Protein AF-A0A397SNM9-F1 (afdb_monomer_lite)

Radius of gyration: 19.15 Å; chains: 1; bounding box: 44×58×50 Å

Secondary structure (DSSP, 8-state):
---SSTTT-S--SSPEEPPPTTSPPEESS-S--TT-S----HHHHHHIIIIIHHHHHHHH---SHHHHHHHHHT-HHHHHHHHHHHHHHHHHHH--S--TTHHHHHHHHHHHHHTSHHHHHHHHHHHHH--STTS--HHHHHHHHHHHHHS-GGGGTTS-HHHHHHHHHHT--SSS-HHHHHHHHHHHHHHHHHHHHHS-----------------------------

Organism: NCBI:txid658196

Sequence (228 aa):
MHPLDKETNLPRGYFLISSYESQKPLSLCKLSQEGFDTIVNWTSLGKTFCKDLPDRLITEEPKTLEEVIKVVLNDPFIMSLHKSMQIDVDKRISSEENPESGEQYLSSLLNDIIMSPLYSIVQLVFKKQSPVQNQYNDSQIAFATLFLLSFPTNLFTSLSQSLVTELEQYRDRTDMSPVLKREVEKMNEEVTDLIGNFCACSRTSASHQNDLDGFKTDIVCCQDKNQK

Structure (mmCIF, N/CA/C/O backbone):
data_AF-A0A397SNM9-F1
#
_entry.id   AF-A0A397SNM9-F1
#
loop_
_atom_site.group_PDB
_atom_site.id
_atom_site.type_symbol
_atom_site.label_atom_id
_atom_site.label_alt_id
_atom_site.label_comp_id
_atom_site.label_asym_id
_atom_site.label_entity_id
_atom_site.label_seq_id
_atom_site.pdbx_PDB_ins_code
_atom_site.Cartn_x
_atom_site.Cartn_y
_atom_site.Cartn_z
_atom_site.occupancy
_atom_site.B_iso_or_equiv
_atom_site.auth_seq_id
_atom_site.auth_comp_id
_atom_site.auth_asym_id
_atom_site.auth_atom_id
_atom_site.pdbx_PDB_model_num
ATOM 1 N N . MET A 1 1 ? 7.526 -15.129 -14.519 1.00 39.62 1 MET A N 1
ATOM 2 C CA . MET A 1 1 ? 8.447 -14.527 -13.534 1.00 39.62 1 MET A CA 1
ATOM 3 C C . MET A 1 1 ? 9.585 -15.496 -13.278 1.00 39.62 1 MET A C 1
ATOM 5 O O . MET A 1 1 ? 9.316 -16.676 -13.091 1.00 39.62 1 MET A O 1
ATOM 9 N N . HIS A 1 2 ? 10.836 -15.042 -13.342 1.00 33.72 2 HIS A N 1
ATOM 10 C CA . HIS A 1 2 ? 11.959 -15.858 -12.880 1.00 33.72 2 HIS A CA 1
ATOM 11 C C . HIS A 1 2 ? 11.971 -15.880 -11.349 1.00 33.72 2 HIS A C 1
ATOM 13 O O . HIS A 1 2 ? 11.663 -14.850 -10.747 1.00 33.72 2 HIS A O 1
ATOM 19 N N . PRO A 1 3 ? 12.301 -17.020 -10.720 1.00 37.31 3 PRO A N 1
ATOM 20 C CA . PRO A 1 3 ? 12.402 -17.088 -9.271 1.00 37.31 3 PRO A CA 1
ATOM 21 C C . PRO A 1 3 ? 13.429 -16.064 -8.790 1.00 37.31 3 PRO A C 1
ATOM 23 O O . PRO A 1 3 ? 14.546 -16.000 -9.314 1.00 37.31 3 PRO A O 1
ATOM 26 N N . LEU A 1 4 ? 13.025 -15.226 -7.833 1.00 55.00 4 LEU A N 1
ATOM 27 C CA . LEU A 1 4 ? 13.856 -14.130 -7.336 1.00 55.00 4 LEU A CA 1
ATOM 28 C C . LEU A 1 4 ? 15.023 -14.612 -6.468 1.00 55.00 4 LEU A C 1
ATOM 30 O O . LEU A 1 4 ? 15.944 -13.844 -6.226 1.00 55.00 4 LEU A O 1
ATOM 34 N N . ASP A 1 5 ? 15.086 -15.897 -6.146 1.00 46.03 5 ASP A N 1
ATOM 35 C CA . ASP A 1 5 ? 16.295 -16.595 -5.752 1.00 46.03 5 ASP A CA 1
ATOM 36 C C . ASP A 1 5 ? 16.309 -18.000 -6.372 1.00 46.03 5 ASP A C 1
ATOM 38 O O . ASP A 1 5 ? 15.322 -18.729 -6.289 1.00 46.03 5 ASP A O 1
ATOM 42 N N . LYS A 1 6 ? 17.414 -18.379 -7.027 1.00 46.19 6 LYS A N 1
ATOM 43 C CA . LYS A 1 6 ? 17.501 -19.644 -7.779 1.00 46.19 6 LYS A CA 1
ATOM 44 C C . LYS A 1 6 ? 17.530 -20.886 -6.883 1.00 46.19 6 LYS A C 1
ATOM 46 O O . LYS A 1 6 ? 17.261 -21.971 -7.389 1.00 46.19 6 LYS A O 1
ATOM 51 N N . GLU A 1 7 ? 17.873 -20.746 -5.603 1.00 41.16 7 GLU A N 1
ATOM 52 C CA . GLU A 1 7 ? 17.976 -21.869 -4.665 1.00 41.16 7 GLU A CA 1
ATOM 53 C C . GLU A 1 7 ? 16.677 -22.078 -3.886 1.00 41.16 7 GLU A C 1
ATOM 55 O O . GLU A 1 7 ? 16.279 -23.215 -3.640 1.00 41.16 7 GLU A O 1
ATOM 60 N N . THR A 1 8 ? 15.989 -20.993 -3.530 1.00 47.28 8 THR A N 1
ATOM 61 C CA . THR A 1 8 ? 14.806 -21.054 -2.659 1.00 47.28 8 THR A CA 1
ATOM 62 C C . THR A 1 8 ? 13.480 -20.834 -3.384 1.00 47.28 8 THR A C 1
ATOM 64 O O . THR A 1 8 ? 12.435 -21.152 -2.823 1.00 47.28 8 THR A O 1
ATOM 67 N N . ASN A 1 9 ? 13.491 -20.312 -4.619 1.00 49.31 9 ASN A N 1
ATOM 68 C CA . ASN A 1 9 ? 12.305 -19.820 -5.340 1.00 49.31 9 ASN A CA 1
ATOM 69 C C . ASN A 1 9 ? 11.490 -18.758 -4.573 1.00 49.31 9 ASN A C 1
ATOM 71 O O . ASN A 1 9 ? 10.371 -18.441 -4.970 1.00 49.31 9 ASN A O 1
ATOM 75 N N . LEU A 1 10 ? 12.044 -18.191 -3.500 1.00 48.69 10 LEU A N 1
ATOM 76 C CA . LEU A 1 10 ? 11.427 -17.128 -2.715 1.00 48.69 10 LEU A CA 1
ATOM 77 C C . LEU A 1 10 ? 11.937 -15.762 -3.202 1.00 48.69 10 LEU A C 1
ATOM 79 O O . LEU A 1 10 ? 12.971 -15.690 -3.876 1.00 48.69 10 LEU A O 1
ATOM 83 N N . PRO A 1 11 ? 11.252 -14.650 -2.885 1.00 51.47 11 PRO A N 1
ATOM 84 C CA . PRO A 1 11 ? 11.807 -13.334 -3.161 1.00 51.47 11 PRO A CA 1
ATOM 85 C C . PRO A 1 11 ? 13.112 -13.126 -2.346 1.00 51.47 11 PRO A C 1
ATOM 87 O O . PRO A 1 11 ? 13.398 -13.853 -1.392 1.00 51.47 11 PRO A O 1
ATOM 90 N N . ARG A 1 12 ? 13.911 -12.092 -2.633 1.00 53.91 12 ARG A N 1
ATOM 91 C CA . ARG A 1 12 ? 15.216 -11.839 -1.961 1.00 53.91 12 ARG A CA 1
ATOM 92 C C . ARG A 1 12 ? 15.189 -10.846 -0.791 1.00 53.91 12 ARG A C 1
ATOM 94 O O . ARG A 1 12 ? 16.168 -10.167 -0.507 1.00 53.91 12 ARG A O 1
ATOM 101 N N . GLY A 1 13 ? 14.066 -10.758 -0.100 1.00 52.47 13 GLY A N 1
ATOM 102 C CA . GLY A 1 13 ? 13.876 -9.910 1.074 1.00 52.47 13 GLY A CA 1
ATOM 103 C C . GLY A 1 13 ? 13.741 -8.430 0.752 1.00 52.47 13 GLY A C 1
ATOM 104 O O . GLY A 1 13 ? 13.832 -7.618 1.663 1.00 52.47 13 GLY A O 1
ATOM 105 N N . TYR A 1 14 ? 13.520 -8.098 -0.521 1.00 57.75 14 TYR A N 1
ATOM 106 C CA . TYR A 1 14 ? 13.280 -6.754 -1.021 1.00 57.75 14 TYR A CA 1
ATOM 107 C C . TYR A 1 14 ? 12.071 -6.713 -1.948 1.00 57.75 14 TYR A C 1
ATOM 109 O O . TYR A 1 14 ? 11.860 -7.663 -2.702 1.00 57.75 14 TYR A O 1
ATOM 117 N N . PHE A 1 15 ? 11.359 -5.581 -1.962 1.00 68.31 15 PHE A N 1
ATOM 118 C CA . PHE A 1 15 ? 10.451 -5.264 -3.065 1.00 68.31 15 PHE A CA 1
ATOM 119 C C . PHE A 1 15 ? 11.242 -4.678 -4.228 1.00 68.31 15 PHE A C 1
ATOM 121 O O . PHE A 1 15 ? 12.118 -3.830 -4.018 1.00 68.31 15 PHE A O 1
ATOM 128 N N . LEU A 1 16 ? 10.978 -5.141 -5.447 1.00 65.50 16 LEU A N 1
ATOM 129 C CA . LEU A 1 16 ? 11.647 -4.614 -6.634 1.00 65.50 16 LEU A CA 1
ATOM 130 C C . LEU A 1 16 ? 10.755 -3.631 -7.371 1.00 65.50 16 LEU A C 1
ATOM 132 O O . LEU A 1 16 ? 9.763 -4.043 -7.964 1.00 65.50 16 LEU A O 1
ATOM 136 N N . ILE A 1 17 ? 11.210 -2.392 -7.511 1.00 68.31 17 ILE A N 1
ATOM 137 C CA . ILE A 1 17 ? 10.728 -1.522 -8.582 1.00 68.31 17 ILE A CA 1
ATOM 138 C C . ILE A 1 17 ? 11.506 -1.872 -9.842 1.00 68.31 17 ILE A C 1
ATOM 140 O O . ILE A 1 17 ? 12.747 -1.884 -9.851 1.00 68.31 17 ILE A O 1
ATOM 144 N N . SER A 1 18 ? 10.781 -2.233 -10.899 1.00 62.34 18 SER A N 1
ATOM 145 C CA . SER A 1 18 ? 11.439 -2.591 -12.149 1.00 62.34 18 SER A CA 1
ATOM 146 C C . SER A 1 18 ? 12.010 -1.349 -12.815 1.00 62.34 18 SER A C 1
ATOM 148 O O . SER A 1 18 ? 11.350 -0.336 -12.955 1.00 62.34 18 SER A O 1
ATOM 150 N N . SER A 1 19 ? 13.264 -1.426 -13.222 1.00 54.41 19 SER A N 1
ATOM 151 C CA . SER A 1 19 ? 13.751 -0.661 -14.356 1.00 54.41 19 SER A CA 1
ATOM 152 C C . SER A 1 19 ? 13.736 -1.640 -15.541 1.00 54.41 19 SER A C 1
ATOM 154 O O . SER A 1 19 ? 13.767 -2.854 -15.317 1.00 54.41 19 SER A O 1
ATOM 156 N N . TYR A 1 20 ? 13.532 -1.169 -16.774 1.00 52.84 20 TYR A N 1
ATOM 157 C CA . TYR A 1 20 ? 13.352 -2.033 -17.960 1.00 52.84 20 TYR A CA 1
ATOM 158 C C . TYR A 1 20 ? 14.447 -3.116 -18.079 1.00 52.84 20 TYR A C 1
ATOM 160 O O . TYR A 1 20 ? 15.501 -2.973 -17.478 1.00 52.84 20 TYR A O 1
ATOM 168 N N . GLU A 1 21 ? 14.242 -4.178 -18.876 1.00 48.62 21 GLU A N 1
ATOM 169 C CA . GLU A 1 21 ? 15.181 -5.323 -19.018 1.00 48.62 21 GLU A CA 1
ATOM 170 C C . GLU A 1 21 ? 16.663 -4.941 -19.234 1.00 48.62 21 GLU A C 1
ATOM 172 O O . GLU A 1 21 ? 17.557 -5.727 -18.926 1.00 48.62 21 GLU A O 1
ATOM 177 N N . SER A 1 22 ? 16.940 -3.734 -19.731 1.00 49.00 22 SER A N 1
ATOM 178 C CA . SER A 1 22 ? 18.279 -3.171 -19.924 1.00 49.00 22 SER A CA 1
ATOM 179 C C . SER A 1 22 ? 18.887 -2.469 -18.697 1.00 49.00 22 SER A C 1
ATOM 181 O O . SER A 1 22 ? 20.011 -1.979 -18.779 1.00 49.00 22 SER A O 1
ATOM 183 N N . GLN A 1 23 ? 18.183 -2.384 -17.567 1.00 54.28 23 GLN A N 1
ATOM 184 C CA . GLN A 1 23 ? 18.551 -1.550 -16.423 1.00 54.28 23 GLN A CA 1
ATOM 185 C C . GLN A 1 23 ? 18.522 -2.306 -15.095 1.00 54.28 23 GLN A C 1
ATOM 187 O O . GLN A 1 23 ? 17.850 -3.318 -14.905 1.00 54.28 23 GLN A O 1
ATOM 192 N N . LYS A 1 24 ? 19.286 -1.785 -14.129 1.00 57.25 24 LYS A N 1
ATOM 193 C CA . LYS A 1 24 ? 19.415 -2.379 -12.798 1.00 57.25 24 LYS A CA 1
ATOM 194 C C . LYS A 1 24 ? 18.176 -2.062 -11.949 1.00 57.25 24 LYS A C 1
ATOM 196 O O . LYS A 1 24 ? 17.954 -0.871 -11.673 1.00 57.25 24 LYS A O 1
ATOM 201 N N . PRO A 1 25 ? 17.401 -3.062 -11.489 1.00 64.06 25 PRO A N 1
ATOM 202 C CA . PRO A 1 25 ? 16.164 -2.832 -10.742 1.00 64.06 25 PRO A CA 1
ATOM 203 C C . PRO A 1 25 ? 16.441 -2.074 -9.438 1.00 64.06 25 PRO A C 1
ATOM 205 O O . PRO A 1 25 ? 17.544 -2.162 -8.881 1.00 64.06 25 PRO A O 1
ATOM 208 N N . LEU A 1 26 ? 15.472 -1.285 -8.972 1.00 66.31 26 LEU A N 1
ATOM 209 C CA . LEU A 1 26 ? 15.558 -0.579 -7.695 1.00 66.31 26 LEU A CA 1
ATOM 210 C C . LEU A 1 26 ? 14.986 -1.484 -6.598 1.00 66.31 26 LEU A C 1
ATOM 212 O O . LEU A 1 26 ? 13.871 -1.979 -6.702 1.00 66.31 26 LEU A O 1
ATOM 216 N N . SER A 1 27 ? 15.778 -1.729 -5.561 1.00 64.56 27 SER A N 1
ATOM 217 C CA . SER A 1 27 ? 15.399 -2.563 -4.421 1.00 64.56 27 SER A CA 1
ATOM 218 C C . SER A 1 27 ? 14.933 -1.648 -3.292 1.00 64.56 27 SER A C 1
ATOM 220 O O . SER A 1 27 ? 15.722 -0.832 -2.824 1.00 64.56 27 SER A O 1
ATOM 222 N N . LEU A 1 28 ? 13.666 -1.752 -2.882 1.00 61.25 28 LEU A N 1
ATOM 223 C CA . LEU A 1 28 ? 13.078 -0.879 -1.857 1.00 61.25 28 LEU A CA 1
ATOM 224 C C . LEU A 1 28 ? 13.375 -1.327 -0.423 1.00 61.25 28 LEU A C 1
ATOM 226 O O . LEU A 1 28 ? 13.313 -0.515 0.494 1.00 61.25 28 LEU A O 1
ATOM 230 N N . CYS A 1 29 ? 13.700 -2.604 -0.203 1.00 60.56 29 CYS A N 1
ATOM 231 C CA . CYS A 1 29 ? 13.979 -3.128 1.139 1.00 60.56 29 CYS A CA 1
ATOM 232 C C . CYS A 1 29 ? 15.239 -3.982 1.131 1.00 60.56 29 CYS A C 1
ATOM 234 O O . CYS A 1 29 ? 15.169 -5.199 1.100 1.00 60.56 29 CYS A O 1
ATOM 236 N N . LYS A 1 30 ? 16.422 -3.375 1.116 1.00 56.41 30 LYS A N 1
ATOM 237 C CA . LYS A 1 30 ? 17.653 -4.168 1.101 1.00 56.41 30 LYS A CA 1
ATOM 238 C C . LYS A 1 30 ? 17.852 -4.912 2.426 1.00 56.41 30 LYS A C 1
ATOM 240 O O . LYS A 1 30 ? 17.853 -4.299 3.490 1.00 56.41 30 LYS A O 1
ATOM 245 N N . LEU A 1 31 ? 18.095 -6.220 2.336 1.00 52.47 31 LEU A N 1
ATOM 246 C CA . LEU A 1 31 ? 18.666 -7.017 3.422 1.00 52.47 31 LEU A CA 1
ATOM 247 C C . LEU A 1 31 ? 20.063 -6.444 3.726 1.00 52.47 31 LEU A C 1
ATOM 249 O O . LEU A 1 31 ? 20.930 -6.521 2.861 1.00 52.47 31 LEU A O 1
ATOM 253 N N . SER A 1 32 ? 20.224 -5.790 4.881 1.00 47.47 32 SER A N 1
ATOM 254 C CA . SER A 1 32 ? 21.455 -5.183 5.428 1.00 47.47 32 SER A CA 1
ATOM 255 C C . SER A 1 32 ? 22.581 -4.869 4.425 1.00 47.47 32 SER A C 1
ATOM 257 O O . SER A 1 32 ? 23.340 -5.752 4.018 1.00 47.47 32 SER A O 1
ATOM 259 N N . GLN A 1 33 ? 22.771 -3.594 4.088 1.00 42.72 33 GLN A N 1
ATOM 260 C CA . GLN A 1 33 ? 24.045 -3.138 3.520 1.00 42.72 33 GLN A CA 1
ATOM 261 C C . GLN A 1 33 ? 24.936 -2.579 4.630 1.00 42.72 33 GLN A C 1
ATOM 263 O O . GLN A 1 33 ? 24.430 -1.975 5.576 1.00 42.72 33 GLN A O 1
ATOM 268 N N . GLU A 1 34 ? 26.253 -2.774 4.511 1.00 39.62 34 GLU A N 1
ATOM 269 C CA . GLU A 1 34 ? 27.246 -2.131 5.380 1.00 39.62 34 GLU A CA 1
ATOM 270 C C . GLU A 1 34 ? 26.947 -0.625 5.476 1.00 39.62 34 GLU A C 1
ATOM 272 O O . GLU A 1 34 ? 26.898 0.071 4.461 1.00 39.62 34 GLU A O 1
ATOM 277 N N . GLY A 1 35 ? 26.681 -0.140 6.694 1.00 47.22 35 GLY A N 1
ATOM 278 C CA . GLY A 1 35 ? 26.282 1.248 6.963 1.00 47.22 35 GLY A CA 1
ATOM 279 C C . GLY A 1 35 ? 24.799 1.465 7.293 1.00 47.22 35 GLY A C 1
ATOM 280 O O . GLY A 1 35 ? 24.433 2.580 7.654 1.00 47.22 35 GLY A O 1
ATOM 281 N N . PHE A 1 36 ? 23.956 0.429 7.226 1.00 51.34 36 PHE A N 1
ATOM 282 C CA . PHE A 1 36 ? 22.575 0.469 7.716 1.00 51.34 36 PHE A CA 1
ATOM 283 C C . PHE A 1 36 ? 22.396 -0.452 8.926 1.00 51.34 36 PHE A C 1
ATOM 285 O O . PHE A 1 36 ? 22.514 -1.668 8.802 1.00 51.34 36 PHE A O 1
ATOM 292 N N . ASP A 1 37 ? 22.034 0.117 10.079 1.00 47.53 37 ASP A N 1
ATOM 293 C CA . ASP A 1 37 ? 21.794 -0.636 11.325 1.00 47.53 37 ASP A CA 1
ATOM 294 C C . ASP A 1 37 ? 20.556 -1.550 11.269 1.00 47.53 37 ASP A C 1
ATOM 296 O O . ASP A 1 37 ? 20.310 -2.342 12.178 1.00 47.53 37 ASP A O 1
ATOM 300 N N . THR A 1 38 ? 19.742 -1.454 10.214 1.00 50.91 38 THR A N 1
ATOM 301 C CA . THR A 1 38 ? 18.514 -2.241 10.076 1.00 50.91 38 THR A CA 1
ATOM 302 C C . THR A 1 38 ? 18.736 -3.422 9.142 1.00 50.91 38 THR A C 1
ATOM 304 O O . THR A 1 38 ? 18.656 -3.319 7.918 1.00 50.91 38 THR A O 1
ATOM 307 N N . ILE A 1 39 ? 18.999 -4.584 9.739 1.00 52.56 39 ILE A N 1
ATOM 308 C CA . ILE A 1 39 ? 18.932 -5.865 9.041 1.00 52.56 39 ILE A CA 1
ATOM 309 C C . ILE A 1 39 ? 17.453 -6.167 8.789 1.00 52.56 39 ILE A C 1
ATOM 311 O O . ILE A 1 39 ? 16.773 -6.773 9.619 1.00 52.56 39 ILE A O 1
ATOM 315 N N . VAL A 1 40 ? 16.934 -5.730 7.640 1.00 59.31 40 VAL A N 1
ATOM 316 C CA . VAL A 1 40 ? 15.698 -6.302 7.098 1.00 59.31 40 VAL A CA 1
ATOM 317 C C . VAL A 1 40 ? 15.989 -7.784 6.892 1.00 59.31 40 VAL A C 1
ATOM 319 O O . VAL A 1 40 ? 16.989 -8.122 6.272 1.00 59.31 40 VAL A O 1
ATOM 322 N N . ASN A 1 41 ? 15.183 -8.669 7.467 1.00 62.88 41 ASN A N 1
ATOM 323 C CA . ASN A 1 41 ? 15.204 -10.096 7.170 1.00 62.88 41 ASN A CA 1
ATOM 324 C C . ASN A 1 41 ? 13.763 -10.571 6.959 1.00 62.88 41 ASN A C 1
ATOM 326 O O . ASN A 1 41 ? 12.812 -9.903 7.370 1.00 62.88 41 ASN A O 1
ATOM 330 N N . TRP A 1 42 ? 13.608 -11.707 6.283 1.00 65.75 42 TRP A N 1
ATOM 331 C CA . TRP A 1 42 ? 12.309 -12.253 5.894 1.00 65.75 42 TRP A CA 1
ATOM 332 C C . TRP A 1 42 ? 11.342 -12.438 7.061 1.00 65.75 42 TRP A C 1
ATOM 334 O O . TRP A 1 42 ? 10.158 -12.144 6.929 1.00 65.75 42 TRP A O 1
ATOM 344 N N . THR A 1 43 ? 11.855 -12.877 8.207 1.00 70.75 43 THR A N 1
ATOM 345 C CA . THR A 1 43 ? 11.061 -13.065 9.419 1.00 70.75 43 THR A CA 1
ATOM 346 C C . THR A 1 43 ? 10.540 -11.734 9.947 1.00 70.75 43 THR A C 1
ATOM 348 O O . THR A 1 43 ? 9.361 -11.640 10.267 1.00 70.75 43 THR A O 1
ATOM 351 N N . SER A 1 44 ? 11.375 -10.692 9.991 1.00 73.75 44 SER A N 1
ATOM 352 C CA . SER A 1 44 ? 10.961 -9.348 10.408 1.00 73.75 44 SER A CA 1
ATOM 353 C C . SER A 1 44 ? 9.927 -8.760 9.449 1.00 73.75 44 SER A C 1
ATOM 355 O O . SER A 1 44 ? 8.890 -8.287 9.896 1.00 73.75 44 SER A O 1
ATOM 357 N N . LEU A 1 45 ? 10.169 -8.858 8.137 1.00 75.62 45 LEU A N 1
ATOM 358 C CA . LEU A 1 45 ? 9.255 -8.368 7.103 1.00 75.62 45 LEU A CA 1
ATOM 359 C C . LEU A 1 45 ? 7.903 -9.107 7.164 1.00 75.62 45 LEU A C 1
ATOM 361 O O . LEU A 1 45 ? 6.849 -8.478 7.208 1.00 75.62 45 LEU A O 1
ATOM 365 N N . GLY A 1 46 ? 7.926 -10.440 7.237 1.00 78.44 46 GLY A N 1
ATOM 366 C CA . GLY A 1 46 ? 6.726 -11.259 7.398 1.00 78.44 46 GLY A CA 1
ATOM 367 C C . GLY A 1 46 ? 5.982 -10.952 8.694 1.00 78.44 46 GLY A C 1
ATOM 368 O O . GLY A 1 46 ? 4.773 -10.756 8.662 1.00 78.44 46 GLY A O 1
ATOM 369 N N . LYS A 1 47 ? 6.686 -10.820 9.823 1.00 82.12 47 LYS A N 1
ATOM 370 C CA . LYS A 1 47 ? 6.090 -10.450 11.114 1.00 82.12 47 LYS A CA 1
ATOM 371 C C . LYS A 1 47 ? 5.416 -9.078 11.065 1.00 82.12 47 LYS A C 1
ATOM 373 O O . LYS A 1 47 ? 4.315 -8.948 11.598 1.00 82.12 47 LYS A O 1
ATOM 378 N N . THR A 1 48 ? 6.019 -8.090 10.397 1.00 85.38 48 THR A N 1
ATOM 379 C CA . THR A 1 48 ? 5.415 -6.761 10.238 1.00 85.38 48 THR A CA 1
ATOM 380 C C . THR A 1 48 ? 4.046 -6.856 9.573 1.00 85.38 48 THR A C 1
ATOM 382 O O . THR A 1 48 ? 3.070 -6.339 10.108 1.00 85.38 48 THR A O 1
ATOM 385 N N . PHE A 1 49 ? 3.944 -7.566 8.449 1.00 85.88 49 PHE A N 1
ATOM 386 C CA . PHE A 1 49 ? 2.691 -7.660 7.696 1.00 85.88 49 PHE A CA 1
ATOM 387 C C . PHE A 1 49 ? 1.691 -8.670 8.274 1.00 85.88 49 PHE A C 1
ATOM 389 O O . PHE A 1 49 ? 0.489 -8.438 8.214 1.00 85.88 49 PHE A O 1
ATOM 396 N N . CYS A 1 50 ? 2.156 -9.772 8.863 1.00 84.69 50 CYS A N 1
ATOM 397 C CA . CYS A 1 50 ? 1.282 -10.795 9.442 1.00 84.69 50 CYS A CA 1
ATOM 398 C C . CYS A 1 50 ? 0.723 -10.417 10.810 1.00 84.69 50 CYS A C 1
ATOM 400 O O . CYS A 1 50 ? -0.331 -10.924 11.191 1.00 84.69 50 CYS A O 1
ATOM 402 N N . LYS A 1 51 ? 1.463 -9.613 11.579 1.00 85.19 51 LYS A N 1
ATOM 403 C CA . LYS A 1 51 ? 1.177 -9.397 12.993 1.00 85.19 51 LYS A CA 1
ATOM 404 C C . LYS A 1 51 ? 1.299 -7.943 13.408 1.00 85.19 51 LYS A C 1
ATOM 406 O O . LYS A 1 51 ? 0.302 -7.368 13.817 1.00 85.19 51 LYS A O 1
ATOM 411 N N . ASP A 1 52 ? 2.490 -7.350 13.323 1.00 89.00 52 ASP A N 1
ATOM 412 C CA . ASP A 1 52 ? 2.746 -6.079 14.014 1.00 89.00 52 ASP A CA 1
ATOM 413 C C . ASP A 1 52 ? 1.854 -4.951 13.473 1.00 89.00 52 ASP A C 1
ATOM 415 O O . ASP A 1 52 ? 1.276 -4.189 14.248 1.00 89.00 52 ASP A O 1
ATOM 419 N N . LEU A 1 53 ? 1.676 -4.876 12.151 1.00 90.56 53 LEU A N 1
ATOM 420 C CA . LEU A 1 53 ? 0.815 -3.877 11.533 1.00 90.56 53 LEU A CA 1
ATOM 421 C C . LEU A 1 53 ? -0.682 -4.143 11.805 1.00 90.56 53 LEU A C 1
ATOM 423 O O . LEU A 1 53 ? -1.349 -3.221 12.286 1.00 90.56 53 LEU A O 1
ATOM 427 N N . PRO A 1 54 ? -1.227 -5.361 11.583 1.00 90.50 54 PRO A N 1
ATOM 428 C CA . PRO A 1 54 ? -2.590 -5.696 12.002 1.00 90.50 54 PRO A CA 1
ATOM 429 C C . PRO A 1 54 ? -2.882 -5.424 13.486 1.00 90.50 54 PRO A C 1
ATOM 431 O O . PRO A 1 54 ? -3.882 -4.775 13.799 1.00 90.50 54 PRO A O 1
ATOM 434 N N . ASP A 1 55 ? -2.002 -5.857 14.396 1.00 90.50 55 ASP A N 1
ATOM 435 C CA . ASP A 1 55 ? -2.145 -5.669 15.846 1.00 90.50 55 ASP A CA 1
ATOM 436 C C . ASP A 1 55 ? -2.198 -4.181 16.203 1.00 90.50 55 ASP A C 1
ATOM 438 O O . ASP A 1 55 ? -2.994 -3.764 17.049 1.00 90.50 55 ASP A O 1
ATOM 442 N N . ARG A 1 56 ? -1.389 -3.350 15.536 1.00 92.69 56 ARG A N 1
ATOM 443 C CA . ARG A 1 56 ? -1.408 -1.897 15.732 1.00 92.69 56 ARG A CA 1
ATOM 444 C C . ARG A 1 56 ? -2.678 -1.250 15.201 1.00 92.69 56 ARG A C 1
ATOM 446 O O . ARG A 1 56 ? -3.229 -0.399 15.889 1.00 92.69 56 ARG A O 1
ATOM 453 N N . LEU A 1 57 ? -3.186 -1.670 14.042 1.00 93.12 57 LEU A N 1
ATOM 454 C CA . LEU A 1 57 ? -4.471 -1.179 13.525 1.00 93.12 57 LEU A CA 1
ATOM 455 C C . LEU A 1 57 ? -5.635 -1.540 14.461 1.00 93.12 57 LEU A C 1
ATOM 457 O O . LEU A 1 57 ? -6.535 -0.726 14.652 1.00 93.12 57 LEU A O 1
ATOM 461 N N . ILE A 1 58 ? -5.594 -2.723 15.082 1.00 92.44 58 ILE A N 1
ATOM 462 C CA . ILE A 1 58 ? -6.566 -3.136 16.105 1.00 92.44 58 ILE A CA 1
ATOM 463 C C . ILE A 1 58 ? -6.411 -2.294 17.378 1.00 92.44 58 ILE A C 1
ATOM 465 O O . ILE A 1 58 ? -7.401 -1.835 17.936 1.00 92.44 58 ILE A O 1
ATOM 469 N N . THR A 1 59 ? -5.175 -2.098 17.840 1.00 94.44 59 THR A N 1
ATOM 470 C CA . THR A 1 59 ? -4.881 -1.435 19.120 1.00 94.44 59 THR A CA 1
ATOM 471 C C . THR A 1 59 ? -5.136 0.069 19.076 1.00 94.44 59 THR A C 1
ATOM 473 O O . THR A 1 59 ? -5.663 0.626 20.035 1.00 94.44 59 THR A O 1
ATOM 476 N N . GLU A 1 60 ? -4.740 0.739 17.992 1.00 94.69 60 GLU A N 1
ATOM 477 C CA . GLU A 1 60 ? -4.903 2.191 17.835 1.00 94.69 60 GLU A CA 1
ATOM 478 C C . GLU A 1 60 ? -6.320 2.578 17.375 1.00 94.69 60 GLU A C 1
ATOM 480 O O . GLU A 1 60 ? -6.711 3.730 17.543 1.00 94.69 60 GLU A O 1
ATOM 485 N N . GLU A 1 61 ? -7.089 1.627 16.829 1.00 94.56 61 GLU A N 1
ATOM 486 C CA . GLU A 1 61 ? -8.496 1.774 16.425 1.00 94.56 61 GLU A CA 1
ATOM 487 C C . GLU A 1 61 ? -8.800 3.086 15.657 1.00 94.56 61 GLU A C 1
ATOM 489 O O . GLU A 1 61 ? -9.684 3.860 16.055 1.00 94.56 61 GLU A O 1
ATOM 494 N N . PRO A 1 62 ? -8.078 3.366 14.552 1.00 95.50 62 PRO A N 1
ATOM 495 C CA . PRO A 1 62 ? -8.164 4.646 13.859 1.00 95.50 62 PRO A CA 1
ATOM 496 C C . PRO A 1 62 ? -9.581 4.909 13.334 1.00 95.50 62 PRO A C 1
ATOM 498 O O . PRO A 1 62 ? -10.280 4.005 12.865 1.00 95.50 62 PRO A O 1
ATOM 501 N N . LYS A 1 63 ? -10.008 6.172 13.402 1.00 94.94 63 LYS A N 1
ATOM 502 C CA . LYS A 1 63 ? -11.348 6.635 13.008 1.00 94.94 63 LYS A CA 1
ATOM 503 C C . LYS A 1 63 ? -11.355 7.410 11.699 1.00 94.94 63 LYS A C 1
ATOM 505 O O . LYS A 1 63 ? -12.425 7.630 11.139 1.00 94.94 63 LYS A O 1
ATOM 510 N N . THR A 1 64 ? -10.183 7.801 11.208 1.00 95.50 64 THR A N 1
ATOM 511 C CA . THR A 1 64 ? -10.015 8.537 9.950 1.00 95.50 64 THR A CA 1
ATOM 512 C C . THR A 1 64 ? -8.938 7.899 9.078 1.00 95.50 64 THR A C 1
ATOM 514 O O . THR A 1 64 ? -8.034 7.230 9.583 1.00 95.50 64 THR A O 1
ATOM 517 N N . LEU A 1 65 ? -8.993 8.142 7.766 1.00 94.44 65 LEU A N 1
ATOM 518 C CA . LEU A 1 65 ? -7.957 7.690 6.835 1.00 94.44 65 LEU A CA 1
ATOM 519 C C . LEU A 1 65 ? -6.568 8.254 7.189 1.00 94.44 65 LEU A C 1
ATOM 521 O O . LEU A 1 65 ? -5.571 7.538 7.114 1.00 94.44 65 LEU A O 1
ATOM 525 N N . GLU A 1 66 ? -6.494 9.508 7.647 1.00 94.69 66 GLU A N 1
ATOM 526 C CA . GLU A 1 66 ? -5.239 10.102 8.130 1.00 94.69 66 GLU A CA 1
ATOM 527 C C . GLU A 1 66 ? -4.649 9.324 9.314 1.00 94.69 66 GLU A C 1
ATOM 529 O O . GLU A 1 66 ? -3.439 9.108 9.372 1.00 94.69 66 GLU A O 1
ATOM 534 N N . GLU A 1 67 ? -5.490 8.887 10.256 1.00 94.75 67 GLU A N 1
ATOM 535 C CA . GLU A 1 67 ? -5.054 8.075 11.393 1.00 94.75 67 GLU A CA 1
ATOM 536 C C . GLU A 1 67 ? -4.607 6.682 10.952 1.00 94.75 67 GLU A C 1
ATOM 538 O O . GLU A 1 67 ? -3.574 6.222 11.424 1.00 94.75 67 GLU A O 1
ATOM 543 N N . VAL A 1 68 ? -5.299 6.042 10.002 1.00 94.75 68 VAL A N 1
ATOM 544 C CA . VAL A 1 68 ? -4.859 4.759 9.419 1.00 94.75 68 VAL A CA 1
ATOM 545 C C . VAL A 1 68 ? -3.457 4.898 8.825 1.00 94.75 68 VAL A C 1
ATOM 547 O O . VAL A 1 68 ? -2.556 4.126 9.153 1.00 94.75 68 VAL A O 1
ATOM 550 N N . ILE A 1 69 ? -3.249 5.917 7.990 1.00 93.81 69 ILE A N 1
ATOM 551 C CA . ILE A 1 69 ? -1.954 6.198 7.364 1.00 93.81 69 ILE A CA 1
ATOM 552 C C . ILE A 1 69 ? -0.898 6.479 8.435 1.00 93.81 69 ILE A C 1
ATOM 554 O O . ILE A 1 69 ? 0.210 5.955 8.364 1.00 93.81 69 ILE A O 1
ATOM 558 N N . LYS A 1 70 ? -1.237 7.255 9.467 1.00 93.06 70 LYS A N 1
ATOM 559 C CA . LYS A 1 70 ? -0.340 7.528 10.593 1.00 93.06 70 LYS A CA 1
ATOM 560 C C . LYS A 1 70 ? 0.067 6.247 11.324 1.00 93.06 70 LYS A C 1
ATOM 562 O O . LYS A 1 70 ? 1.250 6.096 11.618 1.00 93.06 70 LYS A O 1
ATOM 567 N N . VAL A 1 71 ? -0.870 5.337 11.602 1.00 93.06 71 VAL A N 1
ATOM 568 C CA . VAL A 1 71 ? -0.579 4.040 12.236 1.00 93.06 71 VAL A CA 1
ATOM 569 C C . VAL A 1 71 ? 0.425 3.281 11.376 1.00 93.06 71 VAL A C 1
ATOM 571 O O . VAL A 1 71 ? 1.494 2.920 11.866 1.00 93.06 71 VAL A O 1
ATOM 574 N N . VAL A 1 7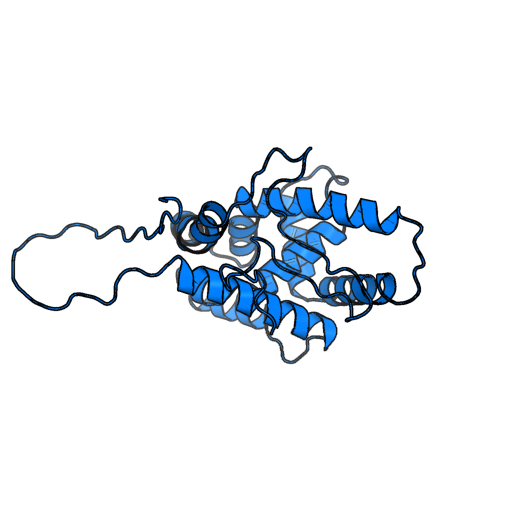2 ? 0.125 3.114 10.085 1.00 91.31 72 VAL A N 1
ATOM 575 C CA . VAL A 1 72 ? 0.968 2.373 9.140 1.00 91.31 72 VAL A CA 1
ATOM 576 C C . VAL A 1 72 ? 2.375 2.960 9.046 1.00 91.31 72 VAL A C 1
ATOM 578 O O . VAL A 1 72 ? 3.356 2.236 9.184 1.00 91.31 72 VAL A O 1
ATOM 581 N N . LEU A 1 73 ? 2.488 4.273 8.851 1.00 87.06 73 LEU A N 1
ATOM 582 C CA . LEU A 1 73 ? 3.776 4.933 8.638 1.00 87.06 73 LEU A CA 1
ATOM 583 C C . LEU A 1 73 ? 4.616 5.060 9.909 1.00 87.06 73 LEU A C 1
ATOM 585 O O . LEU A 1 73 ? 5.832 5.163 9.807 1.00 87.06 73 LEU A O 1
ATOM 589 N N . ASN A 1 74 ? 3.998 5.019 11.092 1.00 86.62 74 ASN A N 1
ATOM 590 C CA . ASN A 1 74 ? 4.712 4.969 12.371 1.00 86.62 74 ASN A CA 1
ATOM 591 C C . ASN A 1 74 ? 5.226 3.567 12.718 1.00 86.62 74 ASN A C 1
ATOM 593 O O . ASN A 1 74 ? 5.812 3.379 13.785 1.00 86.62 74 ASN A O 1
ATOM 597 N N . ASP A 1 75 ? 4.984 2.570 11.866 1.00 85.44 75 ASP A N 1
ATOM 598 C CA . ASP A 1 75 ? 5.553 1.251 12.087 1.00 85.44 75 ASP A CA 1
ATOM 599 C C . ASP A 1 75 ? 7.086 1.324 12.027 1.00 85.44 75 ASP A C 1
ATOM 601 O O . ASP A 1 75 ? 7.623 1.834 11.041 1.00 85.44 75 ASP A O 1
ATOM 605 N N . PRO A 1 76 ? 7.817 0.840 13.051 1.00 77.38 76 PRO A N 1
ATOM 606 C CA . PRO A 1 76 ? 9.271 0.964 13.097 1.00 77.38 76 PRO A CA 1
ATOM 607 C C . PRO A 1 76 ? 9.965 0.378 11.867 1.00 77.38 76 PRO A C 1
ATOM 609 O O . PRO A 1 76 ? 10.980 0.913 11.412 1.00 77.38 76 PRO A O 1
ATOM 612 N N . PHE A 1 77 ? 9.412 -0.704 11.315 1.00 75.19 77 PHE A N 1
ATOM 613 C CA . PHE A 1 77 ? 9.942 -1.319 10.115 1.00 75.19 77 PHE A CA 1
ATOM 614 C C . PHE A 1 77 ? 9.657 -0.445 8.891 1.00 75.19 77 PHE A C 1
ATOM 616 O O . PHE A 1 77 ? 10.599 -0.094 8.180 1.00 75.19 77 PHE A O 1
ATOM 623 N N . ILE A 1 78 ? 8.414 0.004 8.689 1.00 77.38 78 ILE A N 1
ATOM 624 C CA . ILE A 1 78 ? 8.064 0.921 7.586 1.00 77.38 78 ILE A CA 1
ATOM 625 C C . ILE A 1 78 ? 8.891 2.219 7.651 1.00 77.38 78 ILE A C 1
ATOM 627 O O . ILE A 1 78 ? 9.483 2.630 6.652 1.00 77.38 78 ILE A O 1
ATOM 631 N N . MET A 1 79 ? 9.058 2.809 8.839 1.00 72.06 79 MET A N 1
ATOM 632 C CA . MET A 1 79 ? 9.939 3.962 9.072 1.00 72.06 79 MET A CA 1
ATOM 633 C C . MET A 1 79 ? 11.395 3.697 8.680 1.00 72.06 79 MET A C 1
ATOM 635 O O . MET A 1 79 ? 12.068 4.591 8.160 1.00 72.06 79 MET A O 1
ATOM 639 N N . SER A 1 80 ? 11.906 2.491 8.937 1.00 69.38 80 SER A N 1
ATOM 640 C CA . SER A 1 80 ? 13.274 2.129 8.557 1.00 69.38 80 SER A CA 1
ATOM 641 C C . SER A 1 80 ? 13.448 2.041 7.039 1.00 69.38 80 SER A C 1
ATOM 643 O O . SER A 1 80 ? 14.443 2.546 6.514 1.00 69.38 80 SER A O 1
ATOM 645 N N . LEU A 1 81 ? 12.441 1.525 6.323 1.00 67.00 81 LEU A N 1
ATOM 646 C CA . LEU A 1 81 ? 12.450 1.455 4.8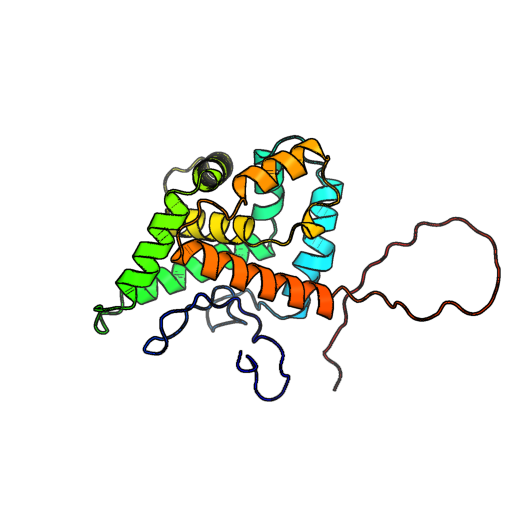60 1.00 67.00 81 LEU A CA 1
ATOM 647 C C . LEU A 1 81 ? 12.559 2.846 4.230 1.00 67.00 81 LEU A C 1
ATOM 649 O O . LEU A 1 81 ? 13.361 3.048 3.318 1.00 67.00 81 LEU A O 1
ATOM 653 N N . HIS A 1 82 ? 11.836 3.834 4.768 1.00 65.50 82 HIS A N 1
ATOM 654 C CA . HIS A 1 82 ? 11.904 5.219 4.290 1.00 65.50 82 HIS A CA 1
ATOM 655 C C . HIS A 1 82 ? 13.321 5.802 4.312 1.00 65.50 82 HIS A C 1
ATOM 657 O O . HIS A 1 82 ? 13.709 6.522 3.389 1.00 65.50 82 HIS A O 1
ATOM 663 N N . LYS A 1 83 ? 14.106 5.491 5.350 1.00 65.25 83 LYS A N 1
ATOM 664 C CA . LYS A 1 83 ? 15.486 5.983 5.484 1.00 65.25 83 LYS A CA 1
ATOM 665 C C . LYS A 1 83 ? 16.428 5.298 4.498 1.00 65.25 83 LYS A C 1
ATOM 667 O O . LYS A 1 83 ? 17.245 5.967 3.872 1.00 65.25 83 LYS A O 1
ATOM 672 N N . SER A 1 84 ? 16.295 3.983 4.328 1.00 62.25 84 SER A N 1
ATOM 673 C CA . SER A 1 84 ? 17.121 3.217 3.388 1.00 62.25 84 SER A CA 1
ATOM 674 C C . SER A 1 84 ? 16.889 3.619 1.936 1.00 62.25 84 SER A C 1
ATOM 676 O O . SER A 1 84 ? 17.842 3.745 1.168 1.00 62.25 84 SER A O 1
ATOM 678 N N . MET A 1 85 ? 15.638 3.886 1.569 1.00 64.81 85 MET A N 1
ATOM 679 C CA . MET A 1 85 ? 15.283 4.261 0.203 1.00 64.81 85 MET A CA 1
ATOM 680 C C . MET A 1 85 ? 15.802 5.640 -0.205 1.00 64.81 85 MET A C 1
ATOM 682 O O . MET A 1 85 ? 16.216 5.812 -1.349 1.00 64.81 85 MET A O 1
ATOM 686 N N . GLN A 1 86 ? 15.825 6.605 0.719 1.00 64.56 86 GLN A N 1
ATOM 687 C CA . GLN A 1 86 ? 16.363 7.941 0.452 1.00 64.56 86 GLN A CA 1
ATOM 688 C C . GLN A 1 86 ? 17.822 7.872 -0.021 1.00 64.56 86 GLN A C 1
ATOM 690 O O . GLN A 1 86 ? 18.168 8.440 -1.052 1.00 64.56 86 GLN A O 1
ATOM 695 N N . ILE A 1 87 ? 18.654 7.101 0.680 1.00 64.44 87 ILE A N 1
ATOM 696 C CA . ILE A 1 87 ? 20.086 6.987 0.378 1.00 64.44 87 ILE A CA 1
ATOM 697 C C . ILE A 1 87 ? 20.334 6.357 -1.000 1.00 64.44 87 ILE A C 1
ATOM 699 O O . ILE A 1 87 ? 21.244 6.772 -1.717 1.00 64.44 87 ILE A O 1
ATOM 703 N N . ASP A 1 88 ? 19.523 5.378 -1.404 1.00 63.88 88 ASP A N 1
ATOM 704 C CA . ASP A 1 88 ? 19.663 4.734 -2.714 1.00 63.88 88 ASP A CA 1
ATOM 705 C C . ASP A 1 88 ? 19.241 5.632 -3.877 1.00 63.88 88 ASP A C 1
ATOM 707 O O . ASP A 1 88 ? 19.867 5.597 -4.940 1.00 63.88 88 ASP A O 1
ATOM 711 N N . VAL A 1 89 ? 18.193 6.431 -3.679 1.00 65.38 89 VAL A N 1
ATOM 712 C CA . VAL A 1 89 ? 17.728 7.410 -4.666 1.00 65.38 89 VAL A CA 1
ATOM 713 C C . VAL A 1 89 ? 18.767 8.512 -4.830 1.00 65.38 89 VAL A C 1
ATOM 715 O O . VAL A 1 89 ? 19.196 8.771 -5.953 1.00 65.38 89 VAL A O 1
ATOM 718 N N . ASP A 1 90 ? 19.258 9.075 -3.726 1.00 64.56 90 ASP A N 1
ATOM 719 C CA . ASP A 1 90 ? 20.290 10.116 -3.741 1.00 64.56 90 ASP A CA 1
ATOM 720 C C . ASP A 1 90 ? 21.587 9.610 -4.400 1.00 64.56 90 ASP A C 1
ATOM 722 O O . ASP A 1 90 ? 22.218 10.317 -5.190 1.00 64.56 90 ASP A O 1
ATOM 726 N N . LYS A 1 91 ? 21.964 8.347 -4.155 1.00 65.75 91 LYS A N 1
ATOM 727 C CA . LYS A 1 91 ? 23.122 7.708 -4.799 1.00 65.75 91 LYS A CA 1
ATOM 728 C C . LYS A 1 91 ? 22.947 7.509 -6.306 1.00 65.75 91 LYS A C 1
ATOM 730 O O . LYS A 1 91 ? 23.923 7.629 -7.036 1.00 65.75 91 LYS A O 1
ATOM 735 N N . ARG A 1 92 ? 21.738 7.184 -6.780 1.00 63.16 92 ARG A N 1
ATOM 736 C CA . ARG A 1 92 ? 21.471 7.017 -8.220 1.00 63.16 92 ARG A CA 1
ATOM 737 C C . ARG A 1 92 ? 21.396 8.347 -8.956 1.00 63.16 92 ARG A C 1
ATOM 739 O O . ARG A 1 92 ? 21.912 8.431 -10.058 1.00 63.16 92 ARG A O 1
ATOM 746 N N . ILE A 1 93 ? 20.809 9.371 -8.336 1.00 60.66 93 ILE A N 1
ATOM 747 C CA . ILE A 1 93 ? 20.770 10.731 -8.897 1.00 60.66 93 ILE A CA 1
ATOM 748 C C . ILE A 1 93 ? 22.186 11.325 -8.983 1.00 60.66 93 ILE A C 1
ATOM 750 O O . ILE A 1 93 ? 22.477 12.101 -9.885 1.00 60.66 93 ILE A O 1
ATOM 754 N N . SER A 1 94 ? 23.082 10.963 -8.057 1.00 57.75 94 SER A N 1
ATOM 755 C CA . SER A 1 94 ? 24.471 11.448 -8.046 1.00 57.75 94 SER A CA 1
ATOM 756 C C . SER A 1 94 ? 25.450 10.624 -8.892 1.00 57.75 94 SER A C 1
ATOM 758 O O . SER A 1 94 ? 26.566 11.084 -9.131 1.00 57.75 94 SER A O 1
ATOM 760 N N . SER A 1 95 ? 25.079 9.423 -9.351 1.00 55.06 95 SER A N 1
ATOM 761 C CA . SER A 1 95 ? 25.930 8.611 -10.227 1.00 55.06 95 SER A CA 1
ATOM 762 C C . SER A 1 95 ? 25.707 8.975 -11.698 1.00 55.06 95 SER A C 1
ATOM 764 O O . SER A 1 95 ? 24.691 8.598 -12.267 1.00 55.06 95 SER A O 1
ATOM 766 N N . GLU A 1 96 ? 26.680 9.649 -12.321 1.00 48.06 96 GLU A N 1
ATOM 767 C CA . GLU A 1 96 ? 26.712 10.078 -13.737 1.00 48.06 96 GLU A CA 1
ATOM 768 C C . GLU A 1 96 ? 26.797 8.919 -14.771 1.00 48.06 96 GLU A C 1
ATOM 770 O O . GLU A 1 96 ? 27.385 9.062 -15.845 1.00 48.06 96 GLU A O 1
ATOM 775 N N . GLU A 1 97 ? 26.247 7.735 -14.486 1.00 47.41 97 GLU A N 1
ATOM 776 C CA . GLU A 1 97 ? 26.268 6.601 -15.421 1.00 47.41 97 GLU A CA 1
ATOM 777 C C . GLU A 1 97 ? 25.058 6.638 -16.375 1.00 47.41 97 GLU A C 1
ATOM 779 O O . GLU A 1 97 ? 24.031 6.017 -16.134 1.00 47.41 97 GLU A O 1
ATOM 784 N N . ASN A 1 98 ? 25.229 7.366 -17.484 1.00 48.56 98 ASN A N 1
ATOM 785 C CA . ASN A 1 98 ? 24.470 7.329 -18.748 1.00 48.56 98 ASN A CA 1
ATOM 786 C C . ASN A 1 98 ? 22.910 7.257 -18.636 1.00 48.56 98 ASN A C 1
ATOM 788 O O . ASN A 1 98 ? 22.331 6.168 -18.573 1.00 48.56 98 ASN A O 1
ATOM 792 N N . PRO A 1 99 ? 22.195 8.400 -18.695 1.00 49.94 99 PRO A N 1
ATOM 793 C CA . PRO A 1 99 ? 20.838 8.560 -18.143 1.00 49.94 99 PRO A CA 1
ATOM 794 C C . PRO A 1 99 ? 19.656 8.121 -19.032 1.00 49.94 99 PRO A C 1
ATOM 796 O O . PRO A 1 99 ? 18.497 8.218 -18.627 1.00 49.94 99 PRO A O 1
ATOM 799 N N . GLU A 1 100 ? 19.872 7.644 -20.256 1.00 52.06 100 GLU A N 1
ATOM 800 C CA . GLU A 1 100 ? 18.869 7.870 -21.314 1.00 52.06 100 GLU A CA 1
ATOM 801 C C . GLU A 1 100 ? 17.565 7.050 -21.256 1.00 52.06 100 GLU A C 1
ATOM 803 O O . GLU A 1 100 ? 16.657 7.315 -22.038 1.00 52.06 100 GLU A O 1
ATOM 808 N N . SER A 1 101 ? 17.393 6.099 -20.333 1.00 54.06 101 SER A N 1
ATOM 809 C CA . SER A 1 101 ? 16.100 5.392 -20.217 1.00 54.06 101 SER A CA 1
ATOM 810 C C . SER A 1 101 ? 15.643 5.053 -18.797 1.00 54.06 101 SER A C 1
ATOM 812 O O . SER A 1 101 ? 14.466 4.750 -18.603 1.00 54.06 101 SER A O 1
ATOM 814 N N . GLY A 1 102 ? 16.533 5.052 -17.799 1.00 55.62 102 GLY A N 1
ATOM 815 C CA . GLY A 1 102 ? 16.198 4.557 -16.454 1.00 55.62 102 GLY A CA 1
ATOM 816 C C . GLY A 1 102 ? 15.821 5.629 -15.465 1.00 55.62 102 GLY A C 1
ATOM 817 O O . GLY A 1 102 ? 14.898 5.444 -14.671 1.00 55.62 102 GLY A O 1
ATOM 818 N N . GLU A 1 103 ? 16.465 6.782 -15.588 1.00 63.50 103 GLU A N 1
ATOM 819 C CA . GLU A 1 103 ? 16.045 7.987 -14.889 1.00 63.50 103 GLU A CA 1
ATOM 820 C C . GLU A 1 103 ? 14.653 8.407 -15.356 1.00 63.50 103 GLU A C 1
ATOM 822 O O . GLU A 1 103 ? 13.790 8.665 -14.528 1.00 63.50 103 GLU A O 1
ATOM 827 N N . GLN A 1 104 ? 14.377 8.338 -16.664 1.00 69.44 104 GLN A N 1
ATOM 828 C CA . GLN A 1 104 ? 13.059 8.670 -17.215 1.00 69.44 104 GLN A CA 1
ATOM 829 C C . GLN A 1 104 ? 11.939 7.792 -16.642 1.00 69.44 104 GLN A C 1
ATOM 831 O O . GLN A 1 104 ? 10.869 8.307 -16.323 1.00 69.44 104 GLN A O 1
ATOM 836 N N . TYR A 1 105 ? 12.178 6.487 -16.465 1.00 77.56 105 TYR A N 1
ATOM 837 C CA . TYR A 1 105 ? 11.189 5.592 -15.864 1.00 77.56 105 TYR A CA 1
ATOM 838 C C . TYR A 1 105 ? 10.913 5.945 -14.403 1.00 77.56 105 TYR A C 1
ATOM 840 O O . TYR A 1 105 ? 9.758 6.103 -14.016 1.00 77.56 105 TYR A O 1
ATOM 848 N N . LEU A 1 106 ? 11.969 6.089 -13.595 1.00 77.38 106 LEU A N 1
ATOM 849 C CA . LEU A 1 106 ? 11.825 6.395 -12.174 1.00 77.38 106 LEU A CA 1
ATOM 850 C C . LEU A 1 106 ? 11.200 7.776 -11.964 1.00 77.38 106 LEU A C 1
ATOM 852 O O . LEU A 1 106 ? 10.315 7.921 -11.128 1.00 77.38 106 LEU A O 1
ATOM 856 N N . SER A 1 107 ? 11.610 8.774 -12.746 1.00 80.25 107 SER A N 1
ATOM 857 C CA . SER A 1 107 ? 11.004 10.104 -12.731 1.00 80.25 107 SER A CA 1
ATOM 858 C C . SER A 1 107 ? 9.536 10.061 -13.152 1.00 80.25 107 SER A C 1
ATOM 860 O O . SER A 1 107 ? 8.715 10.704 -12.506 1.00 80.25 107 SER A O 1
ATOM 862 N N . SER A 1 108 ? 9.177 9.281 -14.181 1.00 85.19 108 SER A N 1
ATOM 863 C CA . SER A 1 108 ? 7.774 9.082 -14.572 1.00 85.19 108 SER A CA 1
ATOM 864 C C . SER A 1 108 ? 6.971 8.437 -13.447 1.00 85.19 108 SER A C 1
ATOM 866 O O . SER A 1 108 ? 5.909 8.940 -13.105 1.00 85.19 108 SER A O 1
ATOM 868 N N . LEU A 1 109 ? 7.492 7.371 -12.834 1.00 87.50 109 LEU A N 1
ATOM 869 C CA . LEU A 1 109 ? 6.841 6.694 -11.717 1.00 87.50 109 LEU A CA 1
ATOM 870 C C . LEU A 1 109 ? 6.646 7.641 -10.526 1.00 87.50 109 LEU A C 1
ATOM 872 O O . LEU A 1 109 ? 5.553 7.707 -9.978 1.00 87.50 109 LEU A O 1
ATOM 876 N N . LEU A 1 110 ? 7.678 8.395 -10.136 1.00 87.81 110 LEU A N 1
ATOM 877 C CA . LEU A 1 110 ? 7.584 9.366 -9.043 1.00 87.81 110 LEU A CA 1
ATOM 878 C C . LEU A 1 110 ? 6.537 10.443 -9.336 1.00 87.81 110 LEU A C 1
ATOM 880 O O . LEU A 1 110 ? 5.720 10.739 -8.468 1.00 87.81 110 LEU A O 1
ATOM 884 N N . ASN A 1 111 ? 6.518 10.980 -10.557 1.00 90.12 111 ASN A N 1
ATOM 885 C CA . ASN A 1 111 ? 5.511 11.955 -10.970 1.00 90.12 111 ASN A CA 1
ATOM 886 C C . ASN A 1 111 ? 4.096 11.363 -10.919 1.00 90.12 111 ASN A C 1
ATOM 888 O O . ASN A 1 111 ? 3.192 12.003 -10.384 1.00 90.12 111 ASN A O 1
ATOM 892 N N . ASP A 1 112 ? 3.909 10.135 -11.406 1.00 92.06 112 ASP A N 1
ATOM 893 C CA . ASP A 1 112 ? 2.615 9.450 -11.367 1.00 92.06 112 ASP A CA 1
ATOM 894 C C . ASP A 1 112 ? 2.144 9.214 -9.924 1.00 92.06 112 ASP A C 1
ATOM 896 O O . ASP A 1 112 ? 0.962 9.380 -9.619 1.00 92.06 112 ASP A O 1
ATOM 900 N N . ILE A 1 113 ? 3.064 8.882 -9.011 1.00 93.19 113 ILE A N 1
ATOM 901 C CA . ILE A 1 113 ? 2.746 8.727 -7.590 1.00 93.19 113 ILE A CA 1
ATOM 902 C C . ILE A 1 113 ? 2.363 10.069 -6.956 1.00 93.19 113 ILE A C 1
ATOM 904 O O . ILE A 1 113 ? 1.388 10.123 -6.210 1.00 93.19 113 ILE A O 1
ATOM 908 N N . ILE A 1 114 ? 3.099 11.148 -7.241 1.00 92.25 114 ILE A N 1
ATOM 909 C CA . ILE A 1 114 ? 2.815 12.493 -6.704 1.00 92.25 114 ILE A CA 1
ATOM 910 C C . ILE A 1 114 ? 1.425 12.978 -7.137 1.00 92.25 114 ILE A C 1
ATOM 912 O O . ILE A 1 114 ? 0.736 13.652 -6.372 1.00 92.25 114 ILE A O 1
ATOM 916 N N . MET A 1 115 ? 0.990 12.603 -8.341 1.00 92.12 115 MET A N 1
ATOM 917 C CA . MET A 1 115 ? -0.345 12.918 -8.855 1.00 92.12 115 MET A CA 1
ATOM 918 C C . MET A 1 115 ? -1.463 12.060 -8.241 1.00 92.12 115 MET A C 1
ATOM 920 O O . MET A 1 115 ? -2.640 12.350 -8.458 1.00 92.12 115 MET A O 1
ATOM 924 N N . SER A 1 116 ? -1.135 11.022 -7.463 1.00 93.12 116 SER A N 1
ATOM 925 C CA . SER A 1 116 ? -2.135 10.202 -6.779 1.00 93.12 116 SER A CA 1
ATOM 926 C C . SER A 1 116 ? -2.919 11.031 -5.751 1.00 93.12 116 SER A C 1
ATOM 928 O O . SER A 1 116 ? -2.312 11.733 -4.936 1.00 93.12 116 SER A O 1
ATOM 930 N N . PRO A 1 117 ? -4.256 10.890 -5.669 1.00 92.75 117 PRO A N 1
ATOM 931 C CA . PRO A 1 117 ? -5.043 11.549 -4.628 1.00 92.75 117 PRO A CA 1
ATOM 932 C C . PRO A 1 117 ? -4.599 11.174 -3.202 1.00 92.75 117 PRO A C 1
ATOM 934 O O . PRO A 1 117 ? -4.693 11.995 -2.288 1.00 92.75 117 PRO A O 1
ATOM 937 N N . LEU A 1 118 ? -4.052 9.965 -3.013 1.00 94.44 118 LEU A N 1
ATOM 938 C CA . LEU A 1 118 ? -3.546 9.500 -1.719 1.00 94.44 118 LEU A CA 1
ATOM 939 C C . LEU A 1 118 ? -2.283 10.258 -1.275 1.00 94.44 118 LEU A C 1
ATOM 941 O O . LEU A 1 118 ? -2.085 10.460 -0.076 1.00 94.44 118 LEU A O 1
ATOM 945 N N . TYR A 1 119 ? -1.464 10.732 -2.224 1.00 94.12 119 TYR A N 1
ATOM 946 C CA . TYR A 1 119 ? -0.207 11.435 -1.943 1.00 94.12 119 TYR A CA 1
ATOM 947 C C . TYR A 1 119 ? -0.421 12.654 -1.047 1.00 94.12 119 TYR A C 1
ATOM 949 O O . TYR A 1 119 ? 0.326 12.876 -0.096 1.00 94.12 119 TYR A O 1
ATOM 957 N N . SER A 1 120 ? -1.479 13.425 -1.308 1.00 92.81 120 SER A N 1
ATOM 958 C CA . SER A 1 120 ? -1.789 14.636 -0.538 1.00 92.81 120 SER A CA 1
ATOM 959 C C . SER A 1 120 ? -2.076 14.323 0.932 1.00 92.81 120 SER A C 1
ATOM 961 O O . SER A 1 120 ? -1.638 15.052 1.821 1.00 92.81 120 SER A O 1
ATOM 963 N N . ILE A 1 121 ? -2.761 13.210 1.201 1.00 94.00 121 ILE A N 1
ATOM 964 C CA . ILE A 1 121 ? -3.087 12.767 2.562 1.00 94.00 121 ILE A CA 1
ATOM 965 C C . ILE A 1 121 ? -1.820 12.292 3.275 1.00 94.00 121 ILE A C 1
ATOM 967 O O . ILE A 1 121 ? -1.552 12.695 4.406 1.00 94.00 121 ILE A O 1
ATOM 971 N N . VAL A 1 122 ? -0.993 11.500 2.590 1.00 92.88 122 VAL A N 1
ATOM 972 C CA . VAL A 1 122 ? 0.307 11.055 3.107 1.00 92.88 122 VAL A CA 1
ATOM 973 C C . VAL A 1 122 ? 1.192 12.263 3.426 1.00 92.88 122 VAL A C 1
ATOM 975 O O . VAL A 1 122 ? 1.706 12.371 4.539 1.00 92.88 122 VAL A O 1
ATOM 978 N N . GLN A 1 123 ? 1.292 13.236 2.519 1.00 91.81 123 GLN A N 1
ATOM 979 C CA . GLN A 1 123 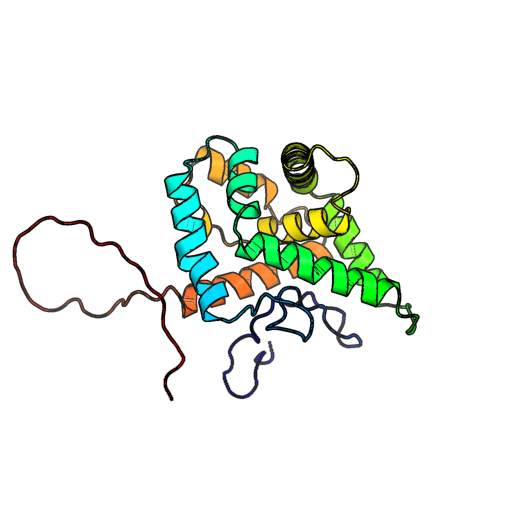? 2.049 14.468 2.741 1.00 91.81 123 GLN A CA 1
ATOM 980 C C . GLN A 1 123 ? 1.555 15.238 3.977 1.00 91.81 123 GLN A C 1
ATOM 982 O O . GLN A 1 123 ? 2.370 15.753 4.747 1.00 91.81 123 GLN A O 1
ATOM 987 N N . LEU A 1 124 ? 0.238 15.323 4.192 1.00 91.12 124 LEU A N 1
ATOM 988 C CA . LEU A 1 124 ? -0.331 15.955 5.385 1.00 91.12 124 LEU A CA 1
ATOM 989 C C . LEU A 1 124 ? 0.075 15.221 6.667 1.00 91.12 124 LEU A C 1
ATOM 991 O O . LEU A 1 124 ? 0.442 15.875 7.645 1.00 91.12 124 LEU A O 1
ATOM 995 N N . VAL A 1 125 ? 0.061 13.886 6.663 1.00 90.69 125 VAL A N 1
ATOM 996 C CA . VAL A 1 125 ? 0.506 13.077 7.807 1.00 90.69 125 VAL A CA 1
ATOM 997 C C . VAL A 1 125 ? 1.983 13.336 8.114 1.00 90.69 125 VAL A C 1
ATOM 999 O O . VAL A 1 125 ? 2.311 13.639 9.262 1.00 90.69 125 VAL A O 1
ATOM 1002 N N . PHE A 1 126 ? 2.857 13.332 7.103 1.00 85.19 126 PHE A N 1
ATOM 1003 C CA . PHE A 1 126 ? 4.281 13.659 7.270 1.00 85.19 126 PHE A CA 1
ATOM 1004 C C . PHE A 1 126 ? 4.492 15.066 7.857 1.00 85.19 126 PHE A C 1
ATOM 1006 O O . PHE A 1 126 ? 5.244 15.234 8.819 1.00 85.19 126 PHE A O 1
ATOM 1013 N N . LYS A 1 127 ? 3.772 16.075 7.344 1.00 85.25 127 LYS A N 1
ATOM 1014 C CA . LYS A 1 127 ? 3.824 17.460 7.853 1.00 85.25 127 LYS A CA 1
ATOM 1015 C C . LYS A 1 127 ? 3.378 17.569 9.316 1.00 85.25 127 LYS A C 1
ATOM 1017 O O . LYS A 1 127 ? 3.945 18.357 10.068 1.00 85.25 127 LYS A O 1
ATOM 1022 N N . LYS A 1 128 ? 2.371 16.794 9.731 1.00 84.44 128 LYS A N 1
ATOM 1023 C CA . LYS A 1 128 ? 1.877 16.772 11.121 1.00 84.44 128 LYS A CA 1
ATOM 1024 C C . LYS A 1 128 ? 2.829 16.038 12.072 1.00 84.44 128 LYS A C 1
ATOM 1026 O O . LYS A 1 128 ? 2.886 16.389 13.247 1.00 84.44 128 LYS A O 1
ATOM 1031 N N . GLN A 1 129 ? 3.552 15.026 11.591 1.00 76.00 129 GLN A N 1
ATOM 1032 C CA . GLN A 1 129 ? 4.482 14.234 12.404 1.00 76.00 129 GLN A CA 1
ATOM 1033 C C . GLN A 1 129 ? 5.805 14.957 12.692 1.00 76.00 129 GLN A C 1
ATOM 1035 O O . GLN A 1 129 ? 6.385 14.739 13.753 1.00 76.00 129 GLN A O 1
ATOM 1040 N N . SER A 1 130 ? 6.268 15.835 11.795 1.00 65.56 130 SER A N 1
ATOM 1041 C CA . SER A 1 130 ? 7.476 16.634 12.020 1.00 65.56 130 SER A CA 1
ATOM 1042 C C . SER A 1 130 ? 7.245 18.098 11.616 1.00 65.56 130 SER A C 1
ATOM 1044 O O . SER A 1 130 ? 7.325 18.432 10.434 1.00 65.56 130 SER A O 1
ATOM 1046 N N . PRO A 1 131 ? 6.963 19.005 12.575 1.00 54.47 131 PRO A N 1
ATOM 1047 C CA . PRO A 1 131 ? 6.717 20.423 12.289 1.00 54.47 131 PRO A CA 1
ATOM 1048 C C . PRO A 1 131 ? 7.976 21.191 11.844 1.00 54.47 131 PRO A C 1
ATOM 1050 O O . PRO A 1 131 ? 7.887 22.364 11.483 1.00 54.47 131 PRO A O 1
ATOM 1053 N N . VAL A 1 132 ? 9.155 20.555 11.855 1.00 54.47 132 VAL A N 1
ATOM 1054 C CA . VAL A 1 132 ? 10.398 21.142 11.340 1.00 54.47 132 VAL A CA 1
ATOM 1055 C C . VAL A 1 132 ? 10.431 20.942 9.821 1.00 54.47 132 VAL A C 1
ATOM 1057 O O . VAL A 1 132 ? 10.718 19.853 9.333 1.00 54.47 132 VAL A O 1
ATOM 1060 N N . GLN A 1 133 ? 10.130 22.015 9.084 1.00 47.22 133 GLN A N 1
ATOM 1061 C CA . GLN A 1 133 ? 9.841 22.104 7.639 1.00 47.22 133 GLN A CA 1
ATOM 1062 C C . GLN A 1 133 ? 10.831 21.468 6.632 1.00 47.22 133 GLN A C 1
ATOM 1064 O O . GLN A 1 133 ? 10.571 21.555 5.438 1.00 47.22 133 GLN A O 1
ATOM 1069 N N . ASN A 1 134 ? 11.918 20.810 7.047 1.00 49.44 134 ASN A N 1
ATOM 1070 C CA . ASN A 1 134 ? 13.021 20.421 6.153 1.00 49.44 134 ASN A CA 1
ATOM 1071 C C . ASN 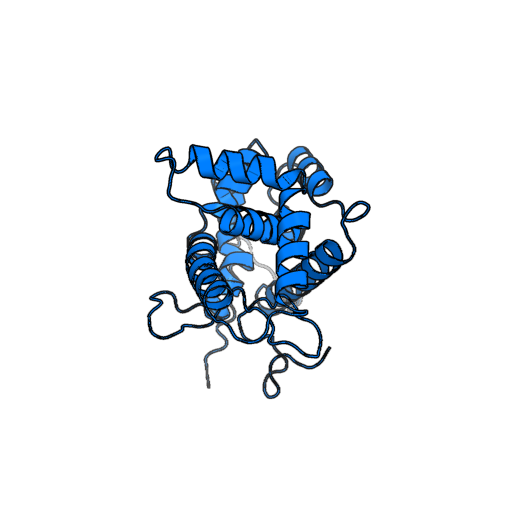A 1 134 ? 13.427 18.936 6.182 1.00 49.44 134 ASN A C 1
ATOM 1073 O O . ASN A 1 134 ? 14.480 18.605 5.643 1.00 49.44 134 ASN A O 1
ATOM 1077 N N . GLN A 1 135 ? 12.671 18.035 6.820 1.00 56.84 135 GLN A N 1
ATOM 1078 C CA . GLN A 1 135 ? 13.190 16.675 7.049 1.00 56.84 135 GLN A CA 1
ATOM 1079 C C . GLN A 1 135 ? 12.794 15.613 6.019 1.00 56.84 135 GLN A C 1
ATOM 1081 O O . GLN A 1 135 ? 13.521 14.628 5.905 1.00 56.84 135 GLN A O 1
ATOM 1086 N N . TYR A 1 136 ? 11.705 15.804 5.266 1.00 61.00 136 TYR A N 1
ATOM 1087 C CA . TYR A 1 136 ? 11.238 14.803 4.303 1.00 61.00 136 TYR A CA 1
ATOM 1088 C C . TYR A 1 136 ? 11.219 15.338 2.875 1.00 61.00 136 TYR A C 1
ATOM 1090 O O . TYR A 1 136 ? 10.657 16.405 2.625 1.00 61.00 136 TYR A O 1
ATOM 1098 N N . ASN A 1 137 ? 11.830 14.600 1.946 1.00 74.25 137 ASN A N 1
ATOM 1099 C CA . ASN A 1 137 ? 11.811 14.935 0.522 1.00 74.25 137 ASN A CA 1
ATOM 1100 C C . ASN A 1 137 ? 10.596 14.297 -0.182 1.00 74.25 137 ASN A C 1
ATOM 1102 O O . ASN A 1 137 ? 10.048 13.300 0.291 1.00 74.25 137 ASN A O 1
ATOM 1106 N N . ASP A 1 138 ? 10.164 14.867 -1.312 1.00 81.06 138 ASP A N 1
ATOM 1107 C CA . ASP A 1 138 ? 8.990 14.381 -2.060 1.00 81.06 138 ASP A CA 1
ATOM 1108 C C . ASP A 1 138 ? 9.111 12.896 -2.436 1.00 81.06 138 ASP A C 1
ATOM 1110 O O . ASP A 1 138 ? 8.122 12.165 -2.425 1.00 81.06 138 ASP A O 1
ATOM 1114 N N . SER A 1 139 ? 10.335 12.409 -2.665 1.00 79.06 139 SER A N 1
ATOM 1115 C CA . SER A 1 139 ? 10.612 10.995 -2.919 1.00 79.06 139 SER A CA 1
ATOM 1116 C C . SER A 1 139 ? 10.161 10.097 -1.764 1.00 79.06 139 SER A C 1
ATOM 1118 O O . SER A 1 139 ? 9.520 9.077 -2.000 1.00 79.06 139 SER A O 1
ATOM 1120 N N . GLN A 1 140 ? 10.432 10.458 -0.506 1.00 79.50 140 GLN A N 1
ATOM 1121 C CA . GLN A 1 140 ? 10.004 9.661 0.653 1.00 79.50 140 GLN A CA 1
ATOM 1122 C C . GLN A 1 140 ? 8.485 9.558 0.756 1.00 79.50 140 GLN A C 1
ATOM 1124 O O . GLN A 1 140 ? 7.955 8.474 1.010 1.00 79.50 140 GLN A O 1
ATOM 1129 N N . ILE A 1 141 ? 7.796 10.674 0.529 1.00 87.25 141 ILE A N 1
ATOM 1130 C CA . ILE A 1 141 ? 6.334 10.746 0.555 1.00 87.25 141 ILE A CA 1
ATOM 1131 C C . ILE A 1 141 ? 5.759 9.935 -0.608 1.00 87.25 141 ILE A C 1
ATOM 1133 O O . ILE A 1 141 ? 4.800 9.184 -0.424 1.00 87.25 141 ILE A O 1
ATOM 1137 N N . ALA A 1 142 ? 6.380 10.016 -1.787 1.00 88.62 142 ALA A N 1
ATOM 1138 C CA . ALA A 1 142 ? 5.982 9.235 -2.947 1.00 88.62 142 ALA A CA 1
ATOM 1139 C C . ALA A 1 142 ? 6.105 7.739 -2.643 1.00 88.62 142 ALA A C 1
ATOM 1141 O O . ALA A 1 142 ? 5.142 6.995 -2.769 1.00 88.62 142 ALA A O 1
ATOM 1142 N N . PHE A 1 143 ? 7.234 7.277 -2.119 1.00 84.31 1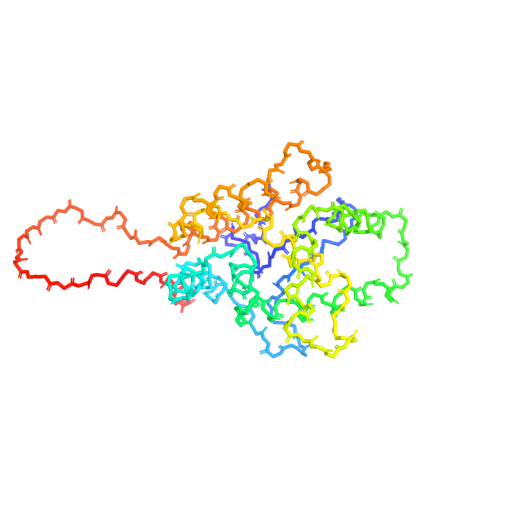43 PHE A N 1
ATOM 1143 C CA . PHE A 1 143 ? 7.381 5.858 -1.810 1.00 84.31 143 PHE A CA 1
ATOM 1144 C C . PHE A 1 143 ? 6.475 5.366 -0.675 1.00 84.31 143 PHE A C 1
ATOM 1146 O O . PHE A 1 143 ? 5.963 4.253 -0.756 1.00 84.31 143 PHE A O 1
ATOM 1153 N N . ALA A 1 144 ? 6.211 6.189 0.344 1.00 87.56 144 ALA A N 1
ATOM 1154 C CA . ALA A 1 144 ? 5.180 5.901 1.346 1.00 87.56 144 ALA A CA 1
ATOM 1155 C C . ALA A 1 144 ? 3.805 5.705 0.709 1.00 87.56 144 ALA A C 1
ATOM 1157 O O . ALA A 1 144 ? 3.091 4.750 1.019 1.00 87.56 144 ALA A O 1
ATOM 1158 N N . THR A 1 145 ? 3.470 6.588 -0.226 1.00 92.50 145 THR A N 1
ATOM 1159 C CA . THR A 1 145 ? 2.234 6.507 -0.999 1.00 92.50 145 THR A CA 1
ATOM 1160 C C . THR A 1 145 ? 2.207 5.226 -1.828 1.00 92.50 145 THR A C 1
ATOM 1162 O O . THR A 1 145 ? 1.221 4.499 -1.776 1.00 92.50 145 THR A O 1
ATOM 1165 N N . LEU A 1 146 ? 3.301 4.879 -2.513 1.00 91.25 146 LEU A N 1
ATOM 1166 C CA . LEU A 1 146 ? 3.411 3.646 -3.294 1.00 91.25 146 LEU A CA 1
ATOM 1167 C C . LEU A 1 146 ? 3.193 2.396 -2.432 1.00 91.25 146 LEU A C 1
ATOM 1169 O O . LEU A 1 146 ? 2.450 1.505 -2.840 1.00 91.25 146 LEU A O 1
ATOM 1173 N N . PHE A 1 147 ? 3.777 2.333 -1.231 1.00 88.44 147 PHE A N 1
ATOM 1174 C CA . PHE A 1 147 ? 3.537 1.229 -0.298 1.00 88.44 147 PHE A CA 1
ATOM 1175 C C . PHE A 1 147 ? 2.060 1.108 0.074 1.00 88.44 147 PHE A C 1
ATOM 1177 O O . PHE A 1 147 ? 1.485 0.031 -0.062 1.00 88.44 147 PHE A O 1
ATOM 1184 N N . LEU A 1 148 ? 1.425 2.213 0.469 1.00 92.50 148 LEU A N 1
ATOM 1185 C CA . LEU A 1 148 ? 0.009 2.226 0.840 1.00 92.50 148 LEU A CA 1
ATOM 1186 C C . LEU A 1 148 ? -0.909 1.835 -0.324 1.00 92.50 148 LEU A C 1
ATOM 1188 O O . LEU A 1 148 ? -1.872 1.101 -0.115 1.00 92.50 148 LEU A O 1
ATOM 1192 N N . LEU A 1 149 ? -0.592 2.271 -1.548 1.00 94.12 149 LEU A N 1
ATOM 1193 C CA . LEU A 1 149 ? -1.309 1.851 -2.756 1.00 94.12 149 LEU A CA 1
ATOM 1194 C C . LEU A 1 149 ? -1.192 0.337 -2.990 1.00 94.12 149 LEU A C 1
ATOM 1196 O O . LEU A 1 149 ? -2.155 -0.310 -3.412 1.00 94.12 149 LEU A O 1
ATOM 1200 N N . SER A 1 150 ? -0.023 -0.223 -2.679 1.00 91.88 150 SER A N 1
ATOM 1201 C CA . SER A 1 150 ? 0.342 -1.613 -2.964 1.00 91.88 150 SER A CA 1
ATOM 1202 C C . SER A 1 150 ? -0.080 -2.607 -1.885 1.00 91.88 150 SER A C 1
ATOM 1204 O O . SER A 1 150 ? -0.153 -3.801 -2.159 1.00 91.88 150 SER A O 1
ATOM 1206 N N . PHE A 1 151 ? -0.362 -2.175 -0.659 1.00 90.56 151 PHE A N 1
ATOM 1207 C CA . PHE A 1 151 ? -0.702 -3.088 0.434 1.00 90.56 151 PHE A CA 1
ATOM 1208 C C . PHE A 1 151 ? -1.977 -3.887 0.153 1.00 90.56 151 PHE A C 1
ATOM 1210 O O . PHE A 1 151 ? -2.943 -3.320 -0.342 1.00 90.56 151 PHE A O 1
ATOM 1217 N N . PRO A 1 152 ? -2.011 -5.203 0.426 1.00 89.62 152 PRO A N 1
ATOM 1218 C CA . PRO A 1 152 ? -3.196 -6.008 0.173 1.00 89.62 152 PRO A CA 1
ATOM 1219 C C . PRO A 1 152 ? -4.325 -5.684 1.156 1.00 89.62 152 PRO A C 1
ATOM 1221 O O . PRO A 1 152 ? -4.106 -5.385 2.329 1.00 89.62 152 PRO A O 1
ATOM 1224 N N . THR A 1 153 ? -5.565 -5.762 0.667 1.00 88.69 153 THR A N 1
ATOM 1225 C CA . THR A 1 153 ? -6.779 -5.365 1.402 1.00 88.69 153 THR A CA 1
ATOM 1226 C C . THR A 1 153 ? -6.987 -6.159 2.694 1.00 88.69 153 THR A C 1
ATOM 1228 O O . THR A 1 153 ? -7.568 -5.651 3.651 1.00 88.69 153 THR A O 1
ATOM 1231 N N . ASN A 1 154 ? -6.472 -7.389 2.761 1.00 85.75 154 ASN A N 1
ATOM 1232 C CA . ASN A 1 154 ? -6.549 -8.225 3.958 1.00 85.75 154 ASN A CA 1
ATOM 1233 C C . ASN A 1 154 ? -5.792 -7.646 5.170 1.00 85.75 154 ASN A C 1
ATOM 1235 O O . ASN A 1 154 ? -6.101 -8.031 6.291 1.00 85.75 154 ASN A O 1
ATOM 1239 N N . LEU A 1 155 ? -4.857 -6.708 4.978 1.00 87.44 155 LEU A N 1
ATOM 1240 C CA . LEU A 1 155 ? -4.197 -6.001 6.084 1.00 87.44 155 LEU A CA 1
ATOM 1241 C C . LEU A 1 155 ? -5.137 -5.053 6.835 1.00 87.44 155 LEU A C 1
ATOM 1243 O O . LEU A 1 155 ? -4.880 -4.711 7.985 1.00 87.44 155 LEU A O 1
ATOM 1247 N N . PHE A 1 156 ? -6.224 -4.629 6.192 1.00 90.88 156 PHE A N 1
ATOM 1248 C CA . PHE A 1 156 ? -7.121 -3.594 6.696 1.00 90.88 156 PHE A CA 1
ATOM 1249 C C . PHE A 1 156 ? -8.452 -4.155 7.214 1.00 90.88 156 PHE A C 1
ATOM 1251 O O . PHE A 1 156 ? -9.375 -3.394 7.487 1.00 90.88 156 PHE A O 1
ATOM 1258 N N . THR A 1 157 ? -8.577 -5.475 7.384 1.00 88.50 157 THR A N 1
ATOM 1259 C CA . THR A 1 157 ? -9.844 -6.127 7.776 1.00 88.50 157 THR A CA 1
ATOM 1260 C C . THR A 1 157 ? -10.312 -5.790 9.188 1.00 88.50 157 THR A C 1
ATOM 1262 O O . THR A 1 157 ? -11.475 -6.013 9.506 1.00 88.50 157 THR A O 1
ATOM 1265 N N . SER A 1 158 ? -9.421 -5.293 10.048 1.00 89.50 158 SER A N 1
ATOM 1266 C CA . SER A 1 158 ? -9.760 -4.822 11.396 1.00 89.50 158 SER A CA 1
ATOM 1267 C C . SER A 1 158 ? -10.389 -3.427 11.410 1.00 89.50 158 SER A C 1
ATOM 1269 O O . SER A 1 158 ? -10.958 -3.027 12.425 1.00 89.50 158 SER A O 1
ATOM 1271 N N . LEU A 1 159 ? -10.293 -2.681 10.306 1.00 92.88 159 LEU A N 1
ATOM 1272 C CA . LEU A 1 159 ? -10.862 -1.345 10.196 1.00 92.88 159 LEU A CA 1
ATOM 1273 C C . LEU A 1 159 ? -12.379 -1.398 9.996 1.00 92.88 159 LEU A C 1
ATOM 1275 O O . LEU A 1 159 ? -12.951 -2.384 9.533 1.00 92.88 159 LEU A O 1
ATOM 1279 N N . SER A 1 160 ? -13.045 -0.285 10.305 1.00 94.50 160 SER A N 1
ATOM 1280 C CA . SER A 1 160 ? -14.466 -0.132 9.991 1.00 94.50 160 SER A CA 1
ATOM 1281 C C . SER A 1 160 ? -14.715 -0.204 8.479 1.00 94.50 160 SER A C 1
ATOM 1283 O O . SER A 1 160 ? -13.907 0.270 7.678 1.00 94.50 160 SER A O 1
ATOM 1285 N N . GLN A 1 161 ? -15.876 -0.730 8.079 1.00 93.50 161 GLN A N 1
ATOM 1286 C CA . GLN A 1 161 ? -16.233 -0.869 6.663 1.00 93.50 161 GLN A CA 1
ATOM 1287 C C . GLN A 1 161 ? -16.188 0.468 5.906 1.00 93.50 161 GLN A C 1
ATOM 1289 O O . GLN A 1 161 ? -15.807 0.495 4.737 1.00 93.50 161 GLN A O 1
ATOM 1294 N N . SER A 1 162 ? -16.554 1.575 6.560 1.00 94.94 162 SER A N 1
ATOM 1295 C CA . SER A 1 162 ? -16.475 2.912 5.967 1.00 94.94 162 SER A CA 1
ATOM 1296 C C . SER A 1 162 ? -15.037 3.301 5.633 1.00 94.94 162 SER A C 1
ATOM 1298 O O . SER A 1 162 ? -14.794 3.756 4.523 1.00 94.94 162 SER A O 1
ATOM 1300 N N . LEU A 1 163 ? -14.086 3.050 6.541 1.00 95.06 163 LEU A N 1
ATOM 1301 C CA . LEU A 1 163 ? -12.671 3.361 6.317 1.00 95.06 163 LEU A CA 1
ATOM 1302 C C . LEU A 1 163 ? -12.037 2.458 5.265 1.00 95.06 163 LEU A C 1
ATOM 1304 O O . LEU A 1 163 ? -11.264 2.942 4.448 1.00 95.06 163 LEU A O 1
ATOM 1308 N N . VAL A 1 164 ? -12.372 1.164 5.256 1.00 94.06 164 VAL A N 1
ATOM 1309 C CA . VAL A 1 164 ? -11.905 0.254 4.198 1.00 94.06 164 VAL A CA 1
ATOM 1310 C C . VAL A 1 164 ? -12.416 0.734 2.844 1.00 94.06 164 VAL A C 1
ATOM 1312 O O . VAL A 1 164 ? -11.643 0.843 1.903 1.00 94.06 164 VAL A O 1
ATOM 1315 N N . THR A 1 165 ? -13.700 1.082 2.752 1.00 94.56 165 THR A N 1
ATOM 1316 C CA . THR A 1 165 ? -14.299 1.567 1.500 1.00 94.56 165 THR A CA 1
ATOM 1317 C C . THR A 1 165 ? -13.652 2.872 1.039 1.00 94.56 165 THR A C 1
ATOM 1319 O O . THR A 1 165 ? -13.331 3.002 -0.137 1.00 94.56 165 THR A O 1
ATOM 1322 N N . GLU A 1 166 ? -13.427 3.818 1.953 1.00 95.19 166 GLU A N 1
ATOM 1323 C CA . GLU A 1 166 ? -12.728 5.073 1.664 1.00 95.19 166 GLU A CA 1
ATOM 1324 C C . GLU A 1 166 ? -11.295 4.812 1.178 1.00 95.19 166 GLU A C 1
ATOM 1326 O O . GLU A 1 166 ? -10.907 5.295 0.120 1.00 95.19 166 GLU A O 1
ATOM 1331 N N . LEU A 1 167 ? -10.522 3.985 1.887 1.00 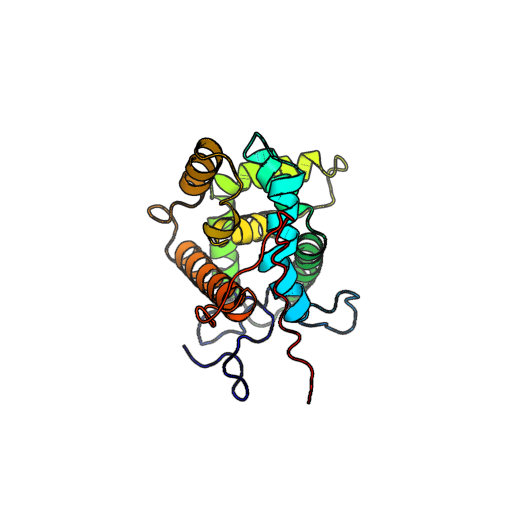93.88 167 LEU A N 1
ATOM 1332 C CA . LEU A 1 167 ? -9.155 3.632 1.503 1.00 93.88 167 LEU A CA 1
ATOM 1333 C C . LEU A 1 167 ? -9.094 2.952 0.125 1.00 93.88 167 LEU A C 1
ATOM 1335 O O . LEU A 1 167 ? -8.202 3.254 -0.666 1.00 93.88 167 LEU A O 1
ATOM 1339 N N . GLU A 1 168 ? -10.031 2.054 -0.181 1.00 93.38 168 GLU A N 1
ATOM 1340 C CA . GLU A 1 168 ? -10.089 1.372 -1.479 1.00 93.38 168 GLU A CA 1
ATOM 1341 C C . GLU A 1 168 ? -10.430 2.330 -2.632 1.00 93.38 168 GLU A C 1
ATOM 1343 O O . GLU A 1 168 ? -9.935 2.130 -3.736 1.00 93.38 168 GLU A O 1
ATOM 1348 N N . GLN A 1 169 ? -11.173 3.421 -2.395 1.00 93.62 169 GLN A N 1
ATOM 1349 C CA . GLN A 1 169 ? -11.381 4.460 -3.420 1.00 93.62 169 GLN A CA 1
ATOM 1350 C C . GLN A 1 169 ? -10.064 5.126 -3.833 1.00 93.62 169 GLN A C 1
ATOM 1352 O O . GLN A 1 169 ? -9.842 5.383 -5.011 1.00 93.62 169 GLN A O 1
ATOM 1357 N N . TYR A 1 170 ? -9.158 5.361 -2.881 1.00 93.19 170 TYR A N 1
ATOM 1358 C CA . TYR A 1 170 ? -7.826 5.906 -3.165 1.00 93.19 170 TYR A CA 1
ATOM 1359 C C . TYR A 1 170 ? -6.878 4.894 -3.817 1.00 93.19 170 TYR A C 1
ATOM 1361 O O . TYR A 1 170 ? -5.881 5.285 -4.426 1.00 93.19 170 TYR A O 1
ATOM 1369 N N . ARG A 1 171 ? -7.169 3.599 -3.663 1.00 92.44 171 ARG A N 1
ATOM 1370 C CA . ARG A 1 171 ? -6.381 2.483 -4.201 1.00 92.44 171 ARG A CA 1
ATOM 1371 C C . ARG A 1 171 ? -6.962 1.927 -5.500 1.00 92.44 171 ARG A C 1
ATOM 1373 O O . ARG A 1 171 ? -6.417 0.952 -6.025 1.00 92.44 171 ARG A O 1
ATOM 1380 N N . ASP A 1 172 ? -8.019 2.546 -6.031 1.00 89.88 172 ASP A N 1
ATOM 1381 C CA . ASP A 1 172 ? -8.609 2.145 -7.300 1.00 89.88 172 ASP A CA 1
ATOM 1382 C C . ASP A 1 172 ? -7.579 2.260 -8.434 1.00 89.88 172 ASP A C 1
ATOM 1384 O O . ASP A 1 172 ? -6.882 3.261 -8.604 1.00 89.88 172 ASP A O 1
ATOM 1388 N N . ARG A 1 173 ? -7.469 1.180 -9.205 1.00 85.50 173 ARG A N 1
ATOM 1389 C CA . ARG A 1 173 ? -6.467 0.981 -10.257 1.00 85.50 173 ARG A CA 1
ATOM 1390 C C . ARG A 1 173 ? -7.003 1.308 -11.648 1.00 85.50 173 ARG A C 1
ATOM 1392 O O . ARG A 1 173 ? -6.291 1.099 -12.632 1.00 85.50 173 ARG A O 1
ATOM 1399 N N . THR A 1 174 ? -8.262 1.721 -11.753 1.00 88.00 174 THR A N 1
ATOM 1400 C CA . THR A 1 174 ? -8.919 2.080 -13.019 1.00 88.00 174 THR A CA 1
ATOM 1401 C C . THR A 1 174 ? -8.235 3.268 -13.692 1.00 88.00 174 THR A C 1
ATOM 1403 O O . THR A 1 174 ? -7.900 3.175 -14.872 1.00 88.00 174 THR A O 1
ATOM 1406 N N . ASP A 1 175 ? -7.937 4.314 -12.921 1.00 86.12 175 ASP A N 1
ATOM 1407 C CA . ASP A 1 175 ? -7.408 5.589 -13.420 1.00 86.12 175 ASP A CA 1
ATOM 1408 C C . ASP A 1 175 ? -5.883 5.747 -13.248 1.00 86.12 175 ASP A C 1
ATOM 1410 O O . ASP A 1 175 ? -5.314 6.793 -13.566 1.00 86.12 175 ASP A O 1
ATOM 1414 N N . MET A 1 176 ? -5.187 4.718 -12.752 1.00 92.44 176 MET A N 1
ATOM 1415 C CA . MET A 1 176 ? -3.727 4.749 -12.608 1.00 92.44 176 MET A CA 1
ATOM 1416 C C . MET A 1 176 ? -3.024 4.710 -13.970 1.00 92.44 176 MET A C 1
ATOM 1418 O O . MET A 1 176 ? -3.436 3.992 -14.886 1.00 92.44 176 MET A O 1
ATOM 1422 N N . SER A 1 177 ? -1.891 5.414 -14.083 1.00 92.19 177 SER A N 1
ATOM 1423 C CA . SER A 1 177 ? -1.022 5.287 -15.255 1.00 92.19 177 SER A CA 1
ATOM 1424 C C . SER A 1 177 ? -0.558 3.827 -15.426 1.00 92.19 177 SER A C 1
ATOM 1426 O O . SER A 1 177 ? -0.427 3.096 -14.437 1.00 92.19 177 SER A O 1
ATOM 1428 N N . PRO A 1 178 ? -0.238 3.374 -16.652 1.00 89.75 178 PRO A N 1
ATOM 1429 C CA . PRO A 1 178 ? 0.272 2.019 -16.870 1.00 89.75 178 PRO A CA 1
ATOM 1430 C C . PRO A 1 178 ? 1.548 1.699 -16.076 1.00 89.75 178 PRO A C 1
ATOM 1432 O O . PRO A 1 178 ? 1.776 0.541 -15.725 1.00 89.75 178 PRO A O 1
ATOM 1435 N N . VAL A 1 179 ? 2.378 2.713 -15.809 1.00 87.81 179 VAL A N 1
ATOM 1436 C CA . VAL A 1 179 ? 3.625 2.582 -15.044 1.00 87.81 179 VAL A CA 1
ATOM 1437 C C . VAL A 1 179 ? 3.315 2.387 -13.562 1.00 87.81 179 VAL A C 1
ATOM 1439 O O . VAL A 1 179 ? 3.738 1.390 -12.978 1.00 87.81 179 VAL A O 1
ATOM 1442 N N . LEU A 1 180 ? 2.512 3.279 -12.975 1.00 91.00 180 LEU A N 1
ATOM 1443 C CA . LEU A 1 180 ? 2.120 3.189 -11.571 1.00 91.00 180 LEU A CA 1
ATOM 1444 C C . LEU A 1 180 ? 1.345 1.902 -11.287 1.00 91.00 180 LEU A C 1
ATOM 1446 O O . LEU A 1 180 ? 1.669 1.184 -10.344 1.00 91.00 180 LEU A O 1
ATOM 1450 N N . LYS A 1 181 ? 0.363 1.579 -12.135 1.00 92.56 181 LYS A N 1
ATOM 1451 C CA . LYS A 1 181 ? -0.462 0.377 -11.993 1.00 92.56 181 LYS A CA 1
ATOM 1452 C C . LYS A 1 181 ? 0.386 -0.889 -11.943 1.00 92.56 181 LYS A C 1
ATOM 1454 O O . LYS A 1 181 ? 0.178 -1.719 -11.065 1.00 92.56 181 LYS A O 1
ATOM 1459 N N . ARG A 1 182 ? 1.363 -1.013 -12.849 1.00 88.81 182 ARG A N 1
ATOM 1460 C CA . ARG A 1 182 ? 2.273 -2.163 -12.901 1.00 88.81 182 ARG A CA 1
ATOM 1461 C C . ARG A 1 182 ? 3.056 -2.324 -11.603 1.00 88.81 182 ARG A C 1
ATOM 1463 O O . ARG A 1 182 ? 3.143 -3.435 -11.090 1.00 88.81 182 ARG A O 1
ATOM 1470 N N . GLU A 1 183 ? 3.651 -1.247 -11.095 1.00 87.69 183 GLU A N 1
ATOM 1471 C CA . GLU A 1 183 ? 4.463 -1.322 -9.874 1.00 87.69 183 GLU A CA 1
ATOM 1472 C C . GLU A 1 183 ? 3.594 -1.579 -8.635 1.00 87.69 183 GLU A C 1
ATOM 1474 O O . GLU A 1 183 ? 3.972 -2.390 -7.793 1.00 87.69 183 GLU A O 1
ATOM 1479 N N . VAL A 1 184 ? 2.395 -0.987 -8.566 1.00 91.44 184 VAL A N 1
ATOM 1480 C CA . VAL A 1 184 ? 1.409 -1.263 -7.508 1.00 91.44 184 VAL A CA 1
ATOM 1481 C C . VAL A 1 184 ? 0.973 -2.727 -7.516 1.00 91.44 184 VAL A C 1
ATOM 1483 O O . VAL A 1 184 ? 0.952 -3.366 -6.468 1.00 91.44 184 VAL A O 1
ATOM 1486 N N . GLU A 1 185 ? 0.633 -3.279 -8.683 1.00 89.88 185 GLU A N 1
ATOM 1487 C CA . GLU A 1 185 ? 0.229 -4.683 -8.834 1.00 89.88 185 GLU A CA 1
ATOM 1488 C C . GLU A 1 185 ? 1.356 -5.632 -8.442 1.00 89.88 185 GLU A C 1
ATOM 1490 O O . GLU A 1 185 ? 1.152 -6.541 -7.641 1.00 89.88 185 GLU A O 1
ATOM 1495 N N . LYS A 1 186 ? 2.566 -5.367 -8.929 1.00 85.75 186 LYS A N 1
ATOM 1496 C CA . LYS A 1 186 ? 3.738 -6.177 -8.618 1.00 85.75 186 LYS A CA 1
ATOM 1497 C C . LYS A 1 186 ? 4.065 -6.173 -7.125 1.00 85.75 186 LYS A C 1
ATOM 1499 O O . LYS A 1 186 ? 4.253 -7.233 -6.535 1.00 85.75 186 LYS A O 1
ATOM 1504 N N . MET A 1 187 ? 4.124 -4.999 -6.497 1.00 85.94 187 MET A N 1
ATOM 1505 C CA . MET A 1 187 ? 4.378 -4.907 -5.058 1.00 85.94 187 MET A CA 1
ATOM 1506 C C . MET A 1 187 ? 3.253 -5.566 -4.252 1.00 85.94 187 MET A C 1
ATOM 1508 O O . MET A 1 187 ? 3.519 -6.219 -3.247 1.00 85.94 187 MET A O 1
ATOM 1512 N N . ASN A 1 188 ? 2.002 -5.440 -4.699 1.00 89.44 188 ASN A N 1
ATOM 1513 C CA . ASN A 1 188 ? 0.866 -6.107 -4.074 1.00 89.44 188 ASN A CA 1
ATOM 1514 C C . ASN A 1 188 ? 0.984 -7.635 -4.121 1.00 89.44 188 ASN A C 1
ATOM 1516 O O . ASN A 1 188 ? 0.739 -8.284 -3.103 1.00 89.44 188 ASN A O 1
ATOM 1520 N N . GLU A 1 189 ? 1.394 -8.201 -5.256 1.00 86.12 189 GLU A N 1
ATOM 1521 C CA . GLU A 1 189 ? 1.684 -9.632 -5.398 1.00 86.12 189 GLU A CA 1
ATOM 1522 C C . GLU A 1 189 ? 2.822 -10.057 -4.460 1.00 86.12 189 GLU A C 1
ATOM 1524 O O . GLU A 1 189 ? 2.654 -10.995 -3.685 1.00 86.12 189 GLU A O 1
ATOM 1529 N N . GLU A 1 190 ? 3.933 -9.312 -4.432 1.00 82.75 190 GLU A N 1
ATOM 1530 C CA . GLU A 1 190 ? 5.082 -9.609 -3.564 1.00 82.75 190 GLU A CA 1
ATOM 1531 C C . GLU A 1 190 ? 4.708 -9.593 -2.064 1.00 82.75 190 GLU A C 1
ATOM 1533 O O . GLU A 1 190 ? 5.133 -10.471 -1.307 1.00 82.75 190 GLU A O 1
ATOM 1538 N N . VAL A 1 191 ? 3.882 -8.635 -1.616 1.00 82.69 191 VAL A N 1
ATOM 1539 C CA . VAL A 1 191 ? 3.381 -8.587 -0.226 1.00 82.69 191 VAL A CA 1
ATOM 1540 C C . VAL A 1 191 ? 2.368 -9.705 0.039 1.00 82.69 191 VAL A C 1
ATOM 1542 O O . VAL A 1 191 ? 2.370 -10.296 1.119 1.00 82.69 191 VAL A O 1
ATOM 1545 N N . THR A 1 192 ? 1.506 -10.021 -0.927 1.00 85.06 192 THR A N 1
ATOM 1546 C CA . THR A 1 192 ? 0.510 -11.095 -0.791 1.00 85.06 192 THR A CA 1
ATOM 1547 C C . THR A 1 192 ? 1.188 -12.454 -0.657 1.00 85.06 192 THR A C 1
ATOM 1549 O O . THR A 1 192 ? 0.832 -13.228 0.231 1.00 85.06 192 THR A O 1
ATOM 1552 N N . ASP A 1 193 ? 2.206 -12.721 -1.472 1.00 81.25 193 ASP A N 1
ATOM 1553 C CA . ASP A 1 193 ? 3.008 -13.939 -1.399 1.00 81.25 193 ASP A CA 1
ATOM 1554 C C . ASP A 1 193 ? 3.773 -14.023 -0.078 1.00 81.25 193 ASP A C 1
ATOM 1556 O O . ASP A 1 193 ? 3.828 -15.089 0.541 1.00 81.25 193 ASP A O 1
ATOM 1560 N N . LEU A 1 194 ? 4.332 -12.908 0.401 1.00 78.75 194 LEU A N 1
ATOM 1561 C CA . LEU A 1 194 ? 4.933 -12.839 1.731 1.00 78.75 194 LEU A CA 1
ATOM 1562 C C . LEU A 1 194 ? 3.910 -13.233 2.808 1.00 78.75 194 LEU A C 1
ATOM 1564 O O . LEU A 1 194 ? 4.166 -14.135 3.601 1.00 78.75 194 LEU A O 1
ATOM 1568 N N . ILE A 1 195 ? 2.739 -12.603 2.830 1.00 80.94 195 ILE A N 1
ATOM 1569 C CA . ILE A 1 195 ? 1.689 -12.903 3.812 1.00 80.94 195 ILE A CA 1
ATOM 1570 C C . ILE A 1 195 ? 1.258 -14.372 3.709 1.00 80.94 195 ILE A C 1
ATOM 1572 O O . ILE A 1 195 ? 1.187 -15.068 4.719 1.00 80.94 195 ILE A O 1
ATOM 1576 N N . GLY A 1 196 ? 1.027 -14.888 2.502 1.00 79.38 196 GLY A N 1
ATOM 1577 C CA . GLY A 1 196 ? 0.624 -16.279 2.288 1.00 79.38 196 GLY A CA 1
ATOM 1578 C C . GLY A 1 196 ? 1.659 -17.293 2.783 1.00 79.38 196 GLY A C 1
ATOM 1579 O O . GLY A 1 196 ? 1.294 -18.320 3.356 1.00 79.38 196 GLY A O 1
ATOM 1580 N N . ASN A 1 197 ? 2.948 -16.992 2.612 1.00 75.19 197 ASN A N 1
ATOM 1581 C CA . ASN A 1 197 ? 4.040 -17.871 3.028 1.00 75.19 197 ASN A CA 1
ATOM 1582 C C . ASN A 1 197 ? 4.367 -17.783 4.527 1.00 75.19 197 ASN A C 1
ATOM 1584 O O . ASN A 1 197 ? 4.822 -18.774 5.099 1.00 75.19 197 ASN A O 1
ATOM 1588 N N . PHE A 1 198 ? 4.160 -16.626 5.164 1.00 73.19 198 PHE A N 1
ATOM 1589 C CA . PHE A 1 198 ? 4.546 -16.394 6.562 1.00 73.19 198 PHE A CA 1
ATOM 1590 C C . PHE A 1 198 ? 3.376 -16.499 7.541 1.00 73.19 198 PHE A C 1
ATOM 1592 O O . PHE A 1 198 ? 3.548 -17.044 8.631 1.00 73.19 198 PHE A O 1
ATOM 1599 N N . CYS A 1 199 ? 2.179 -16.059 7.151 1.00 72.19 199 CYS A N 1
ATOM 1600 C CA . CYS A 1 199 ? 0.999 -16.069 8.015 1.00 72.19 199 CYS A CA 1
ATOM 1601 C C . CYS A 1 199 ? 0.249 -17.416 7.985 1.00 72.19 199 CYS A C 1
ATOM 1603 O O . CYS A 1 199 ? -0.902 -17.491 8.418 1.00 72.19 199 CYS A O 1
ATOM 1605 N N . ALA A 1 200 ? 0.863 -18.486 7.462 1.00 57.06 200 ALA A N 1
ATOM 1606 C CA . ALA A 1 200 ? 0.265 -19.815 7.387 1.00 57.06 200 ALA A CA 1
ATOM 1607 C C . ALA A 1 200 ? 0.088 -20.432 8.787 1.00 57.06 200 ALA A C 1
ATOM 1609 O O . ALA A 1 200 ? 0.896 -21.234 9.254 1.00 57.06 200 ALA A O 1
ATOM 1610 N N . CYS A 1 201 ? -1.011 -20.081 9.448 1.00 48.28 201 CYS A N 1
ATOM 1611 C CA . CYS A 1 201 ? -1.561 -20.853 10.548 1.00 48.28 201 CYS A CA 1
ATOM 1612 C C . CYS A 1 201 ? -2.268 -22.083 9.967 1.00 48.28 201 CYS A C 1
ATOM 1614 O O . CYS A 1 201 ? -3.179 -21.967 9.146 1.00 48.28 201 CYS A O 1
ATOM 1616 N N . SER A 1 202 ? -1.804 -23.268 10.354 1.00 37.12 202 SER A N 1
ATOM 1617 C CA . SER A 1 202 ? -2.226 -24.579 9.863 1.00 37.12 202 SER A CA 1
ATOM 1618 C C . SER A 1 202 ? -3.738 -24.717 9.628 1.00 37.12 202 SER A C 1
ATOM 1620 O O . SER A 1 202 ? -4.517 -24.804 10.574 1.00 37.12 202 SER A O 1
ATOM 1622 N N . ARG A 1 203 ? -4.155 -24.923 8.372 1.00 34.34 203 ARG A N 1
ATOM 1623 C CA . ARG A 1 203 ? -5.372 -25.698 8.061 1.00 34.34 203 ARG A CA 1
ATOM 1624 C C . ARG A 1 203 ? -5.059 -27.200 8.106 1.00 34.34 203 ARG A C 1
ATOM 1626 O O . ARG A 1 203 ? -5.240 -27.902 7.123 1.00 34.34 203 ARG A O 1
ATOM 1633 N N . THR A 1 204 ? -4.561 -27.687 9.235 1.00 32.00 204 THR A N 1
ATOM 1634 C CA . THR A 1 204 ? -4.355 -29.117 9.536 1.00 32.00 204 THR A CA 1
ATOM 1635 C C . THR A 1 204 ? -4.191 -29.200 11.052 1.00 32.00 204 THR A C 1
ATOM 1637 O O . THR A 1 204 ? -3.127 -28.895 11.574 1.00 32.00 204 THR A O 1
ATOM 1640 N N . SER A 1 205 ? -5.230 -29.468 11.837 1.00 30.02 205 SER A N 1
ATOM 1641 C CA . SER A 1 205 ? -5.887 -30.770 11.906 1.00 30.02 205 SER A CA 1
ATOM 1642 C C . SER A 1 205 ? -7.277 -30.630 12.540 1.00 30.02 205 SER A C 1
ATOM 1644 O O . SER A 1 205 ? -7.426 -30.445 13.743 1.00 30.02 205 SER A O 1
ATOM 1646 N N . ALA A 1 206 ? -8.316 -30.759 11.718 1.00 31.77 206 ALA A N 1
ATOM 1647 C CA . ALA A 1 206 ? -9.633 -31.150 12.191 1.00 31.77 206 ALA A CA 1
ATOM 1648 C C . ALA A 1 206 ? -9.648 -32.678 12.304 1.00 31.77 206 ALA A C 1
ATOM 1650 O O . ALA A 1 206 ? -9.996 -33.361 11.346 1.00 31.77 206 ALA A O 1
ATOM 1651 N N . SER A 1 207 ? -9.232 -33.214 13.450 1.00 30.41 207 SER A N 1
ATOM 1652 C CA . SER A 1 207 ? -9.638 -34.555 13.881 1.00 30.41 207 SER A CA 1
ATOM 1653 C C . SER A 1 207 ? -9.225 -34.806 15.331 1.00 30.41 207 SER A C 1
ATOM 1655 O O . SER A 1 207 ? -8.037 -34.911 15.620 1.00 30.41 207 SER A O 1
ATOM 1657 N N . HIS A 1 208 ? -10.254 -34.991 16.163 1.00 28.53 208 HIS A N 1
ATOM 1658 C CA . HIS A 1 208 ? -10.290 -35.579 17.508 1.00 28.53 208 HIS A CA 1
ATOM 1659 C C . HIS A 1 208 ? -10.217 -34.671 18.757 1.00 28.53 208 HIS A C 1
ATOM 1661 O O . HIS A 1 208 ? -9.157 -34.313 19.245 1.00 28.53 208 HIS A O 1
ATOM 1667 N N . GLN A 1 209 ? -11.429 -34.498 19.316 1.00 27.36 209 GLN A N 1
ATOM 1668 C CA . GLN A 1 209 ? -11.826 -34.600 20.732 1.00 27.36 209 GLN A CA 1
ATOM 1669 C C . GLN A 1 209 ? -11.698 -33.392 21.678 1.00 27.36 209 GLN A C 1
ATOM 1671 O O . GLN A 1 209 ? -10.621 -33.025 22.119 1.00 27.36 209 GLN A O 1
ATOM 1676 N N . ASN A 1 210 ? -12.891 -32.868 22.011 1.00 35.50 210 ASN A N 1
ATOM 1677 C CA . ASN A 1 210 ? -13.408 -32.482 23.331 1.00 35.50 210 ASN A CA 1
ATOM 1678 C C . ASN A 1 210 ? -12.384 -32.138 24.420 1.00 35.50 210 ASN A C 1
ATOM 1680 O O . ASN A 1 210 ? -11.753 -33.044 24.946 1.00 35.50 210 ASN A O 1
ATOM 1684 N N . ASP A 1 211 ? -12.377 -30.880 24.863 1.00 28.95 211 ASP A N 1
ATOM 1685 C CA . ASP A 1 211 ? -12.642 -30.544 26.267 1.00 28.95 211 ASP A CA 1
ATOM 1686 C C . ASP A 1 211 ? -12.880 -29.035 26.445 1.00 28.95 211 ASP A C 1
ATOM 1688 O O . ASP A 1 211 ? -12.460 -28.206 25.637 1.00 28.95 211 ASP A O 1
ATOM 1692 N N . LEU A 1 212 ? -13.663 -28.720 27.475 1.00 38.88 212 LEU A N 1
ATOM 1693 C CA . LEU A 1 212 ? -14.085 -27.389 27.901 1.00 38.88 212 LEU A CA 1
ATOM 1694 C C . LEU A 1 212 ? -12.895 -26.510 28.315 1.00 38.88 212 LEU A C 1
ATOM 1696 O O . LEU A 1 212 ? -12.077 -26.946 29.112 1.00 38.88 212 LEU A O 1
ATOM 1700 N N . ASP A 1 213 ? -12.840 -25.270 27.830 1.00 29.53 213 ASP A N 1
ATOM 1701 C CA . ASP A 1 213 ? -12.880 -24.036 28.637 1.00 29.53 213 ASP A CA 1
ATOM 1702 C C . ASP A 1 213 ? -12.487 -22.825 27.781 1.00 29.53 213 ASP A C 1
ATOM 1704 O O . ASP A 1 213 ? -11.618 -22.883 26.910 1.00 29.53 213 ASP A O 1
ATOM 1708 N N . GLY A 1 214 ? -13.171 -21.706 28.011 1.00 37.59 214 GLY A N 1
ATOM 1709 C CA . GLY A 1 214 ? -12.930 -20.466 27.292 1.00 37.59 214 GLY A CA 1
ATOM 1710 C C . GLY A 1 214 ? -11.582 -19.851 27.649 1.00 37.59 214 GLY A C 1
ATOM 1711 O O . GLY A 1 214 ? -11.378 -19.480 28.792 1.00 37.59 214 GLY A O 1
ATOM 1712 N N . PHE A 1 215 ? -10.716 -19.645 26.658 1.00 29.14 215 PHE A N 1
ATOM 1713 C CA . PHE A 1 215 ? -9.665 -18.629 26.677 1.00 29.14 215 PHE A CA 1
ATOM 1714 C C . PHE A 1 215 ? -9.303 -18.237 25.238 1.00 29.14 215 PHE A C 1
ATOM 1716 O O . PHE A 1 215 ? -9.310 -19.068 24.329 1.00 29.14 215 PHE A O 1
ATOM 1723 N N . LYS A 1 216 ? -9.031 -16.938 25.051 1.00 37.53 216 LYS A N 1
ATOM 1724 C CA . LYS A 1 216 ? -8.480 -16.312 23.841 1.00 37.53 216 LYS A CA 1
ATOM 1725 C C . LYS A 1 216 ? -7.481 -17.232 23.141 1.00 37.53 216 LYS A C 1
ATOM 1727 O O . LYS A 1 216 ? -6.479 -17.615 23.736 1.00 37.53 216 LYS A O 1
ATOM 1732 N N . THR A 1 217 ? -7.702 -17.506 21.864 1.00 28.88 217 THR A N 1
ATOM 1733 C CA . THR A 1 217 ? -6.630 -17.988 20.996 1.00 28.88 217 THR A CA 1
ATOM 1734 C C . THR A 1 217 ? -5.987 -16.776 20.336 1.00 28.88 217 THR A C 1
ATOM 1736 O O . THR A 1 217 ? -6.454 -16.275 19.318 1.00 28.88 217 THR A O 1
ATOM 1739 N N . ASP A 1 218 ? -4.924 -16.282 20.972 1.00 35.66 218 ASP A N 1
ATOM 1740 C CA . ASP A 1 218 ? -3.916 -15.451 20.321 1.00 35.66 218 ASP A CA 1
ATOM 1741 C C . ASP A 1 218 ? -3.298 -16.283 19.189 1.00 35.66 218 ASP A C 1
ATOM 1743 O O . ASP A 1 218 ? -2.557 -17.237 19.433 1.00 35.66 218 ASP A O 1
ATOM 1747 N N . ILE A 1 219 ? -3.630 -15.962 17.941 1.00 35.66 219 ILE A N 1
ATOM 1748 C CA . ILE A 1 219 ? -3.044 -16.631 16.779 1.00 35.66 219 ILE A CA 1
ATOM 1749 C C . ILE A 1 219 ? -1.865 -15.782 16.300 1.00 35.66 219 ILE A C 1
ATOM 1751 O O . ILE A 1 219 ? -2.019 -14.830 15.543 1.00 35.66 219 ILE A O 1
ATOM 1755 N N . VAL A 1 220 ? -0.670 -16.136 16.770 1.00 40.75 220 VAL A N 1
ATOM 1756 C CA . VAL A 1 220 ? 0.608 -15.575 16.318 1.00 40.75 220 VAL A CA 1
ATOM 1757 C C . VAL A 1 220 ? 1.310 -16.633 15.475 1.00 40.75 220 VAL A C 1
ATOM 1759 O O . VAL A 1 220 ? 1.771 -17.637 16.012 1.00 40.75 220 VAL A O 1
ATOM 1762 N N . CYS A 1 221 ? 1.411 -16.412 14.164 1.00 41.19 221 CYS A N 1
ATOM 1763 C CA . CYS A 1 221 ? 2.151 -17.290 13.256 1.00 41.19 221 CYS A CA 1
ATOM 1764 C C . CYS A 1 221 ? 3.395 -16.571 12.728 1.00 41.19 221 CYS A C 1
ATOM 1766 O O . CYS A 1 221 ? 3.309 -15.717 11.852 1.00 41.19 221 CYS A O 1
ATOM 1768 N N . CYS A 1 222 ? 4.554 -16.942 13.276 1.00 43.69 222 CYS A N 1
ATOM 1769 C CA . CYS A 1 222 ? 5.872 -16.656 12.719 1.00 43.69 222 CYS A CA 1
ATOM 1770 C C . CYS A 1 222 ? 6.529 -18.007 12.421 1.00 43.69 222 CYS A C 1
ATOM 1772 O O . CYS A 1 222 ? 6.896 -18.724 13.352 1.00 43.69 222 CYS A O 1
ATOM 1774 N N . GLN A 1 223 ? 6.665 -18.392 11.150 1.00 41.12 223 GLN A N 1
ATOM 1775 C CA . GLN A 1 223 ? 7.572 -19.488 10.813 1.00 41.12 223 GLN A CA 1
ATOM 1776 C C . GLN A 1 223 ? 9.012 -18.984 10.951 1.00 41.12 223 GLN A C 1
ATOM 1778 O O . GLN A 1 223 ? 9.493 -18.240 10.098 1.00 41.12 223 GLN A O 1
ATOM 1783 N N . ASP A 1 224 ? 9.713 -19.414 11.999 1.00 39.09 224 ASP A N 1
ATOM 1784 C CA . ASP A 1 224 ? 11.174 -19.341 12.045 1.00 39.09 224 ASP A CA 1
ATOM 1785 C C . ASP A 1 224 ? 11.746 -20.332 11.023 1.00 39.09 224 ASP A C 1
ATOM 1787 O O . ASP A 1 224 ? 12.073 -21.480 11.327 1.00 39.09 224 ASP A O 1
ATOM 1791 N N . LYS A 1 225 ? 11.873 -19.899 9.767 1.00 40.03 225 LYS A N 1
ATOM 1792 C CA . LYS A 1 225 ? 12.723 -20.588 8.790 1.00 40.03 225 LYS A CA 1
ATOM 1793 C C . LYS A 1 225 ? 14.170 -20.150 8.994 1.00 40.03 225 LYS A C 1
ATOM 1795 O O . LYS A 1 225 ? 14.712 -19.419 8.181 1.00 40.03 225 LYS A O 1
ATOM 1800 N N . ASN A 1 226 ? 14.770 -20.597 10.094 1.00 34.88 226 ASN A N 1
ATOM 1801 C CA . ASN A 1 226 ? 16.221 -20.649 10.288 1.00 34.88 226 ASN A CA 1
ATOM 1802 C C . ASN A 1 226 ? 16.577 -21.789 11.256 1.00 34.88 226 ASN A C 1
ATOM 1804 O O . ASN A 1 226 ? 17.069 -21.572 12.358 1.00 34.88 226 ASN A O 1
ATOM 1808 N N . GLN A 1 227 ? 16.319 -23.029 10.834 1.00 31.80 227 GLN A N 1
ATOM 1809 C CA . GLN A 1 227 ? 17.003 -24.208 11.368 1.00 31.80 227 GLN A CA 1
ATOM 1810 C C . GLN A 1 227 ? 17.289 -25.204 10.239 1.00 31.80 227 GLN A C 1
ATOM 1812 O O . GLN A 1 227 ? 16.494 -26.109 9.980 1.00 31.80 227 GLN A O 1
ATOM 1817 N N . LYS A 1 228 ? 18.431 -25.023 9.573 1.00 28.59 228 LYS A N 1
ATOM 1818 C CA . LYS A 1 228 ? 19.468 -26.053 9.398 1.00 28.59 228 LYS A CA 1
ATOM 1819 C C . LYS A 1 228 ? 20.684 -25.484 8.686 1.00 28.59 228 LYS A C 1
ATOM 1821 O O . LYS A 1 228 ? 20.482 -24.782 7.676 1.00 28.59 228 LYS A O 1
#

pLDDT: mean 70.87, std 21.0, range [27.36, 95.5]

Foldseek 3Di:
DPQCDPPPSANPLFQWQDDPPVDDTDTLGDQDDPPQPDRRDLLVLLCVQQPVLLVQCLVVQDDALLVNLLSNCPPPRNVSSLVVNVVVVVVVVPDPDDCPGRVVLVVVLLVLLCPQPVLVSLVVSVCVVDVPPPDDDSVSSSVSSLCLLQADLVSCVSHDPVSSVVSVVSNDLPPGDPSSSVSSPSSNVSNVVSNVVFNDDDPDDDDDDDDDDDDDDPRDTGPPPDDD